Protein AF-A0A1S1Z4C6-F1 (afdb_monomer_li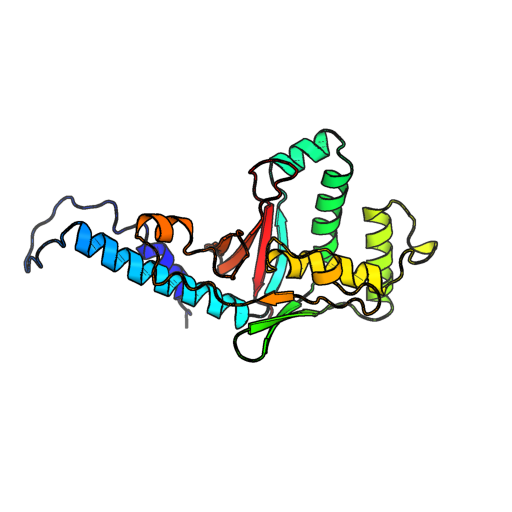te)

Organism: Flammeovirga pacifica (NCBI:txid915059)

Structure (mmCIF, N/CA/C/O backbone):
data_AF-A0A1S1Z4C6-F1
#
_entry.id   AF-A0A1S1Z4C6-F1
#
loop_
_atom_site.group_PDB
_atom_site.id
_atom_site.type_symbol
_atom_site.label_atom_id
_atom_site.label_alt_id
_atom_site.label_comp_id
_atom_site.label_asym_id
_atom_site.label_entity_id
_atom_site.label_seq_id
_atom_site.pdbx_PDB_ins_code
_atom_site.Cartn_x
_atom_site.Cartn_y
_atom_site.Cartn_z
_atom_site.occupancy
_atom_site.B_iso_or_equiv
_atom_site.auth_seq_id
_atom_site.auth_comp_id
_atom_site.auth_asym_id
_atom_site.auth_atom_id
_atom_site.pdbx_PDB_model_num
ATOM 1 N N . MET A 1 1 ? -31.535 -4.176 -10.435 1.00 31.72 1 MET A N 1
ATOM 2 C CA . MET A 1 1 ? -31.544 -4.227 -8.960 1.00 31.72 1 MET A CA 1
ATOM 3 C C . MET A 1 1 ? -30.346 -3.416 -8.511 1.00 31.72 1 MET A C 1
ATOM 5 O O . MET A 1 1 ? -29.254 -3.705 -8.974 1.00 31.72 1 MET A O 1
ATOM 9 N N . LYS A 1 2 ? -30.568 -2.303 -7.803 1.00 29.88 2 LYS A N 1
ATOM 10 C CA . LYS A 1 2 ? -29.491 -1.410 -7.357 1.00 29.88 2 LYS A CA 1
ATOM 11 C C . LYS A 1 2 ? -28.885 -2.022 -6.094 1.00 29.88 2 LYS A C 1
ATOM 13 O O . LYS A 1 2 ? -29.577 -2.073 -5.082 1.00 29.88 2 LYS A O 1
ATOM 18 N N . ASN A 1 3 ? -27.648 -2.502 -6.179 1.00 31.89 3 ASN A N 1
ATOM 19 C CA . ASN A 1 3 ? -26.865 -2.890 -5.011 1.00 31.89 3 ASN A CA 1
ATOM 20 C C . ASN A 1 3 ? -26.496 -1.599 -4.277 1.00 31.89 3 ASN A C 1
ATOM 22 O O . ASN A 1 3 ? -25.592 -0.878 -4.686 1.00 31.89 3 ASN A O 1
ATOM 26 N N . LEU A 1 4 ? -27.292 -1.249 -3.268 1.00 37.66 4 LEU A N 1
ATOM 27 C CA . LEU A 1 4 ? -26.957 -0.192 -2.322 1.00 37.66 4 LEU A CA 1
ATOM 28 C C . LEU A 1 4 ? -25.730 -0.667 -1.541 1.00 37.66 4 LEU A C 1
ATOM 30 O O . LEU A 1 4 ? -25.776 -1.703 -0.882 1.00 37.66 4 LEU A O 1
ATOM 34 N N . ASN A 1 5 ? -24.631 0.062 -1.700 1.00 37.06 5 ASN A N 1
ATOM 35 C CA . ASN A 1 5 ? -23.339 -0.221 -1.100 1.00 37.06 5 ASN A CA 1
ATOM 36 C C . ASN A 1 5 ? -23.463 -0.054 0.425 1.00 37.06 5 ASN A C 1
ATOM 38 O O . ASN A 1 5 ? -23.560 1.070 0.919 1.00 37.06 5 ASN A O 1
ATOM 42 N N . LEU A 1 6 ? -23.543 -1.166 1.161 1.00 37.34 6 LEU A N 1
ATOM 43 C CA . LEU A 1 6 ? -23.771 -1.196 2.614 1.00 37.34 6 LEU A CA 1
ATOM 44 C C . LEU A 1 6 ? -22.730 -0.345 3.371 1.00 37.34 6 LEU A C 1
ATOM 46 O O . LEU A 1 6 ? -23.059 0.296 4.362 1.00 37.34 6 LEU A O 1
ATOM 50 N N . LEU A 1 7 ? -21.513 -0.251 2.824 1.00 40.84 7 LEU A N 1
ATOM 51 C CA . LEU A 1 7 ? -20.402 0.558 3.335 1.00 40.84 7 LEU A CA 1
ATOM 52 C C . LEU A 1 7 ? -20.669 2.072 3.249 1.00 40.84 7 LEU A C 1
ATOM 54 O O . LEU A 1 7 ? -20.379 2.807 4.189 1.00 40.84 7 LEU A O 1
ATOM 58 N N . SER A 1 8 ? -21.315 2.538 2.173 1.00 37.88 8 SER A N 1
ATOM 59 C CA . SER A 1 8 ? -21.717 3.950 2.035 1.00 37.88 8 SER A CA 1
ATOM 60 C C . SER A 1 8 ? -22.845 4.340 2.995 1.00 37.88 8 SER A C 1
ATOM 62 O O . SER A 1 8 ? -22.950 5.497 3.398 1.00 37.88 8 SER A O 1
ATOM 64 N N . LEU A 1 9 ? -23.673 3.368 3.400 1.00 34.72 9 LEU A N 1
ATOM 65 C CA . LEU A 1 9 ? -24.754 3.600 4.352 1.00 34.72 9 LEU A CA 1
ATOM 66 C C . LEU A 1 9 ? -24.206 3.808 5.770 1.00 34.72 9 LEU A C 1
ATOM 68 O O . LEU A 1 9 ? -24.717 4.672 6.471 1.00 34.72 9 LEU A O 1
ATOM 72 N N . ILE A 1 10 ? -23.149 3.078 6.145 1.00 44.50 10 ILE A N 1
ATOM 73 C CA . ILE A 1 10 ? -22.498 3.181 7.461 1.00 44.50 10 ILE A CA 1
ATOM 74 C C . ILE A 1 10 ? -21.739 4.514 7.588 1.00 44.50 10 ILE A C 1
ATOM 76 O O . ILE A 1 10 ? -21.877 5.207 8.596 1.00 44.50 10 ILE A O 1
ATOM 80 N N . ALA A 1 11 ? -21.033 4.943 6.534 1.00 37.38 11 ALA A N 1
ATOM 81 C CA . ALA A 1 11 ? -20.342 6.236 6.513 1.00 37.38 11 ALA A CA 1
ATOM 82 C C . ALA A 1 11 ? -21.311 7.439 6.511 1.00 37.38 11 ALA A C 1
ATOM 84 O O . ALA A 1 11 ? -21.071 8.437 7.193 1.00 37.38 11 ALA A O 1
ATOM 85 N N . ALA A 1 12 ? -22.445 7.346 5.805 1.00 34.91 12 ALA A N 1
ATOM 86 C CA . ALA A 1 12 ? -23.434 8.427 5.751 1.00 34.91 12 ALA A CA 1
ATOM 87 C C . ALA A 1 12 ? -24.243 8.584 7.053 1.00 34.91 12 ALA A C 1
ATOM 89 O O . ALA A 1 12 ? -24.706 9.685 7.357 1.00 34.91 12 ALA A O 1
ATOM 90 N N . THR A 1 13 ? -24.394 7.523 7.855 1.00 37.41 13 THR A N 1
ATOM 91 C CA . THR A 1 13 ? -25.006 7.629 9.190 1.00 37.41 13 THR A CA 1
ATOM 92 C C . THR A 1 13 ? -24.106 8.327 10.213 1.00 37.41 13 THR A C 1
ATOM 94 O O . THR A 1 13 ? -24.628 8.940 11.142 1.00 37.41 13 THR A O 1
ATOM 97 N N . PHE A 1 14 ? -22.783 8.344 10.016 1.00 42.59 14 PHE A N 1
ATOM 98 C CA . PHE A 1 14 ? -21.823 8.862 11.002 1.00 42.59 14 PHE A CA 1
ATOM 99 C C . PHE A 1 14 ? -21.780 10.398 11.130 1.00 42.59 14 PHE A C 1
ATOM 101 O O . PHE A 1 14 ? -21.408 10.918 12.180 1.00 42.59 14 PHE A O 1
ATOM 108 N N . LEU A 1 15 ? -22.214 11.153 10.115 1.00 34.94 15 LEU A N 1
ATOM 109 C CA . LEU A 1 15 ? -22.263 12.626 10.177 1.00 34.94 15 LEU A CA 1
ATOM 110 C C . LEU A 1 15 ? -23.636 13.193 10.569 1.00 34.94 15 LEU A C 1
ATOM 112 O O . LEU A 1 15 ? -23.745 14.382 10.863 1.00 34.94 15 LEU A O 1
ATOM 116 N N . ALA A 1 16 ? -24.686 12.369 10.599 1.00 33.56 16 ALA A N 1
ATOM 117 C CA . ALA A 1 16 ? -26.045 12.835 10.885 1.00 33.56 16 ALA A CA 1
ATOM 118 C C . ALA A 1 16 ? -26.431 12.754 12.373 1.00 33.56 16 ALA A C 1
ATOM 120 O O . ALA A 1 16 ? -27.380 13.419 12.785 1.00 33.56 16 ALA A O 1
ATOM 121 N N . VAL A 1 17 ? -25.711 11.979 13.192 1.00 38.44 17 VAL A N 1
ATOM 122 C CA . VAL A 1 17 ? -26.095 11.761 14.601 1.00 38.44 17 VAL A CA 1
ATOM 123 C C . VAL A 1 17 ? -25.463 12.784 15.558 1.00 38.44 17 VAL A C 1
ATOM 125 O O . VAL A 1 17 ? -25.961 12.981 16.662 1.00 38.44 17 VAL A O 1
ATOM 128 N N . THR A 1 18 ? -24.441 13.537 15.136 1.00 43.84 18 THR A N 1
ATOM 129 C CA . THR A 1 18 ? -23.755 14.504 16.016 1.00 43.84 18 THR A CA 1
ATOM 130 C C . THR A 1 18 ? -24.294 15.937 15.961 1.00 43.84 18 THR A C 1
ATOM 132 O O . THR A 1 18 ? -23.877 16.768 16.764 1.00 43.84 18 THR A O 1
ATOM 135 N N . VAL A 1 19 ? -25.253 16.269 15.086 1.00 37.31 19 VAL A N 1
ATOM 136 C CA . VAL A 1 19 ? -25.794 17.641 14.996 1.00 37.31 19 VAL A CA 1
ATOM 137 C C . VAL A 1 19 ? -27.207 17.664 14.408 1.00 37.31 19 VAL A C 1
ATOM 139 O O . VAL A 1 19 ? -27.368 18.035 13.265 1.00 37.31 19 VAL A O 1
ATOM 142 N N . PHE A 1 20 ? -28.241 17.285 15.167 1.00 37.22 20 PHE A N 1
ATOM 143 C CA . PHE A 1 20 ? -29.592 17.890 15.105 1.00 37.22 20 PHE A CA 1
ATOM 144 C C . PHE A 1 20 ? -30.456 17.369 16.267 1.00 37.22 20 PHE A C 1
ATOM 146 O O . PHE A 1 20 ? -31.423 16.637 16.085 1.00 37.22 20 PHE A O 1
ATOM 153 N N . SER A 1 21 ? -30.147 17.807 17.489 1.00 36.12 21 SER A N 1
ATOM 154 C CA . SER A 1 21 ? -31.182 17.933 18.521 1.00 36.12 21 SER A CA 1
ATOM 155 C C . SER A 1 21 ? -31.722 19.360 18.469 1.00 36.12 21 SER A C 1
ATOM 157 O O . SER A 1 21 ? -31.212 20.254 19.138 1.00 36.12 21 SER A O 1
ATOM 159 N N . CYS A 1 22 ? -32.703 19.600 17.593 1.00 36.31 22 CYS A N 1
ATOM 160 C CA . CYS A 1 22 ? -33.580 20.768 17.677 1.00 36.31 22 CYS A CA 1
ATOM 161 C C . CYS A 1 22 ? -34.934 20.490 16.998 1.00 36.31 22 CYS A C 1
ATOM 163 O O . CYS A 1 22 ? -35.070 20.552 15.781 1.00 36.31 22 CYS A O 1
ATOM 165 N N . SER A 1 23 ? -35.922 20.215 17.857 1.00 39.81 23 SER A N 1
ATOM 166 C CA . SER A 1 23 ? -37.383 20.274 17.680 1.00 39.81 23 SER A CA 1
ATOM 167 C C . SER A 1 23 ? -38.047 19.498 16.530 1.00 39.81 23 SER A C 1
ATOM 169 O O . SER A 1 23 ? -38.055 19.936 15.383 1.00 39.81 23 SER A O 1
ATOM 171 N N . SER A 1 24 ? -38.843 18.487 16.873 1.00 37.41 24 SER A N 1
ATOM 172 C CA . SER A 1 24 ? -40.311 18.642 16.875 1.00 37.41 24 SER A CA 1
ATOM 173 C C . SER A 1 24 ? -40.999 17.460 17.565 1.00 37.41 24 SER A C 1
ATOM 175 O O . SER A 1 24 ? -40.514 16.335 17.545 1.00 37.41 24 SER A O 1
ATOM 177 N N . ASP A 1 25 ? -42.110 17.784 18.222 1.00 50.69 25 ASP A N 1
ATOM 178 C CA . ASP A 1 25 ? -42.966 16.928 19.038 1.00 50.69 25 ASP A CA 1
ATOM 179 C C . ASP A 1 25 ? -43.466 15.662 18.320 1.00 50.69 25 ASP A C 1
ATOM 181 O O . ASP A 1 25 ? -44.108 15.760 17.274 1.00 50.69 25 ASP A O 1
ATOM 185 N N . SER A 1 26 ? -43.252 14.482 18.914 1.00 40.59 26 SER A N 1
ATOM 186 C CA . SER A 1 26 ? -44.279 13.442 19.153 1.00 40.59 26 SER A CA 1
ATOM 187 C C . SER A 1 26 ? -43.663 12.130 19.667 1.00 40.59 26 SER A C 1
ATOM 189 O O . SER A 1 26 ? -42.748 11.595 19.060 1.00 40.59 26 SER A O 1
ATOM 191 N N . ASP A 1 27 ? -44.221 11.669 20.792 1.00 47.91 27 ASP A N 1
ATOM 192 C CA . ASP A 1 27 ? -44.438 10.291 21.267 1.00 47.91 27 ASP A CA 1
ATOM 193 C C . ASP A 1 27 ? -43.306 9.233 21.265 1.00 47.91 27 ASP A C 1
ATOM 195 O O . ASP A 1 27 ? -42.649 8.954 20.272 1.00 47.91 27 ASP A O 1
ATOM 199 N N . ASP A 1 28 ? -43.189 8.575 22.431 1.00 46.16 28 ASP A N 1
ATOM 200 C CA . ASP A 1 28 ? -42.200 7.571 22.870 1.00 46.16 28 ASP A CA 1
ATOM 201 C C . ASP A 1 28 ? -40.768 8.091 23.089 1.00 46.16 28 ASP A C 1
ATOM 203 O O . ASP A 1 28 ? -39.810 7.786 22.377 1.00 46.16 28 ASP A O 1
ATOM 207 N N . VAL A 1 29 ? -40.609 8.866 24.169 1.00 45.28 29 VAL A N 1
ATOM 208 C CA . VAL A 1 29 ? -39.302 9.341 24.636 1.00 45.28 29 VAL A CA 1
ATOM 209 C C . VAL A 1 29 ? -38.546 8.175 25.271 1.00 45.28 29 VAL A C 1
ATOM 211 O O . VAL A 1 29 ? -38.583 7.960 26.484 1.00 45.28 29 VAL A O 1
ATOM 214 N N . THR A 1 30 ? -37.843 7.416 24.436 1.00 56.91 30 THR A N 1
ATOM 215 C CA . THR A 1 30 ? -36.696 6.628 24.895 1.00 56.91 30 THR A CA 1
ATOM 216 C C . THR A 1 30 ? -35.779 7.604 25.645 1.00 56.91 30 THR A C 1
ATOM 218 O O . THR A 1 30 ? -35.506 8.678 25.097 1.00 56.91 30 THR A O 1
ATOM 221 N N . PRO A 1 31 ? -35.363 7.330 26.898 1.00 59.69 31 PRO A N 1
ATOM 222 C CA . PRO A 1 31 ? -34.484 8.240 27.622 1.00 59.69 31 PRO A CA 1
ATOM 223 C C . PRO A 1 31 ? -33.266 8.547 26.755 1.00 59.69 31 PRO A C 1
ATOM 225 O O . PRO A 1 31 ? -32.669 7.627 26.195 1.00 59.69 31 PRO A O 1
ATOM 228 N N . SER A 1 32 ? -32.916 9.827 26.614 1.00 72.38 32 SER A N 1
ATOM 229 C CA . SER A 1 32 ? -31.670 10.190 25.947 1.00 72.38 32 SER A CA 1
ATOM 230 C C . SER A 1 32 ? -30.529 9.513 26.697 1.00 72.38 32 SER A C 1
ATOM 232 O O . SER A 1 32 ? -30.411 9.698 27.911 1.00 72.38 32 SER A O 1
ATOM 234 N N . LEU A 1 33 ? -29.728 8.734 25.979 1.00 80.56 33 LEU A N 1
ATOM 235 C CA . LEU A 1 33 ? -28.562 8.057 26.530 1.00 80.56 33 LEU A CA 1
ATOM 236 C C . LEU A 1 33 ? -27.646 9.062 27.231 1.00 80.56 33 LEU A C 1
ATOM 238 O O . LEU A 1 33 ? -27.488 10.195 26.761 1.00 80.56 33 LEU A O 1
ATOM 242 N N . SER A 1 34 ? -27.039 8.639 28.334 1.00 88.00 34 SER A N 1
ATOM 243 C CA . SER A 1 34 ? -25.954 9.384 28.966 1.00 88.00 34 SER A CA 1
ATOM 244 C C . SER A 1 34 ? -24.752 9.504 28.024 1.00 88.00 34 SER A C 1
ATOM 246 O O . SER A 1 34 ? -24.611 8.742 27.068 1.00 88.00 34 SER A O 1
ATOM 248 N N . GLU A 1 35 ? -23.876 10.472 28.286 1.00 90.25 35 GLU A N 1
ATOM 249 C CA . GLU A 1 35 ? -22.654 10.662 27.496 1.00 90.25 35 GLU A CA 1
ATOM 250 C C . GLU A 1 35 ? -21.779 9.398 27.487 1.00 90.25 35 GLU A C 1
ATOM 252 O O . GLU A 1 35 ? -21.306 8.993 26.431 1.00 90.25 35 GLU A O 1
ATOM 257 N N . GLU A 1 36 ? -21.646 8.724 28.632 1.00 91.38 36 GLU A N 1
ATOM 258 C CA . GLU A 1 36 ? -20.888 7.472 28.757 1.00 91.38 36 GLU A CA 1
ATOM 259 C C . GLU A 1 36 ? -21.500 6.343 27.912 1.00 91.38 36 GLU A C 1
ATOM 261 O O . GLU A 1 36 ? -20.781 5.625 27.220 1.00 91.38 36 GLU A O 1
ATOM 266 N N . GLU A 1 37 ? -22.831 6.214 27.902 1.00 92.12 37 GLU A N 1
ATOM 267 C CA . GLU A 1 37 ? -23.520 5.225 27.063 1.00 92.12 37 GLU A CA 1
ATOM 268 C C . GLU A 1 37 ? -23.350 5.530 25.566 1.00 92.12 37 GLU A C 1
ATOM 270 O O . GLU A 1 37 ? -23.155 4.611 24.774 1.00 92.12 37 GLU A O 1
ATOM 275 N N . GLN A 1 38 ? -23.384 6.805 25.164 1.00 90.38 38 GLN A N 1
ATOM 276 C CA . GLN A 1 38 ? -23.153 7.205 23.769 1.00 90.38 38 GLN A CA 1
ATOM 277 C C . GLN A 1 38 ? -21.713 6.936 23.325 1.00 90.38 38 GLN A C 1
ATOM 279 O O . GLN A 1 38 ? -21.494 6.440 22.217 1.00 90.38 38 GLN A O 1
ATOM 284 N N . GLN A 1 39 ? -20.734 7.242 24.179 1.00 93.06 39 GLN A N 1
ATOM 285 C CA . GLN A 1 39 ? -19.324 6.977 23.902 1.00 93.06 39 GLN A CA 1
ATOM 286 C C . GLN A 1 39 ? -19.061 5.476 23.766 1.00 93.06 39 GLN A C 1
ATOM 288 O O . GLN A 1 39 ? -18.394 5.065 22.819 1.00 93.06 39 GLN A O 1
ATOM 293 N N . GLU A 1 40 ? -19.626 4.651 24.651 1.00 93.75 40 GLU A N 1
ATOM 294 C CA . GLU A 1 40 ? -19.466 3.196 24.587 1.00 93.75 40 GLU A CA 1
ATOM 295 C C . GLU A 1 40 ? -20.123 2.594 23.338 1.00 93.75 40 GLU A C 1
ATOM 297 O O . GLU A 1 40 ? -19.508 1.766 22.668 1.00 93.75 40 GLU A O 1
ATOM 302 N N . LEU A 1 41 ? -21.329 3.042 22.968 1.00 92.81 41 LEU A N 1
ATOM 303 C CA . LEU A 1 41 ? -21.965 2.615 21.716 1.00 92.81 41 LEU A CA 1
ATOM 304 C C . LEU A 1 41 ? -21.118 2.996 20.500 1.00 92.81 41 LEU A C 1
ATOM 306 O O . LEU A 1 41 ? -20.827 2.146 19.662 1.00 92.81 41 LEU A O 1
ATOM 310 N N . THR A 1 42 ? -20.652 4.245 20.441 1.00 91.88 42 THR A N 1
ATOM 311 C CA . THR A 1 42 ? -19.801 4.719 19.339 1.00 91.88 42 THR A CA 1
ATOM 312 C C . THR A 1 42 ? -18.503 3.913 19.265 1.00 91.88 42 THR A C 1
ATOM 314 O O . THR A 1 42 ? -18.061 3.531 18.187 1.00 91.88 42 THR A O 1
ATOM 317 N N . ARG A 1 43 ? -17.891 3.599 20.411 1.00 95.62 43 ARG A N 1
ATOM 318 C CA . ARG A 1 43 ? -16.674 2.785 20.491 1.00 95.62 43 ARG A CA 1
ATOM 319 C C . ARG A 1 43 ? -16.893 1.376 19.923 1.00 95.62 43 ARG A C 1
ATOM 321 O O . ARG A 1 43 ? -16.056 0.902 19.159 1.00 95.62 43 ARG A O 1
ATOM 328 N N . GLN A 1 44 ? -18.016 0.731 20.246 1.00 94.75 44 GLN A N 1
ATOM 329 C CA . GLN A 1 44 ? -18.384 -0.586 19.704 1.00 94.75 44 GLN A CA 1
ATOM 330 C C . GLN A 1 44 ? -18.650 -0.544 18.188 1.00 94.75 44 GLN A C 1
ATOM 332 O O . GLN A 1 44 ? -18.237 -1.445 17.453 1.00 94.75 44 GLN A O 1
ATOM 337 N N . GLU A 1 45 ? -19.299 0.515 17.700 1.00 93.50 45 GLU A N 1
ATOM 338 C CA . GLU A 1 45 ? -19.538 0.726 16.266 1.00 93.50 45 GLU A CA 1
ATOM 339 C C . GLU A 1 45 ? -18.235 0.958 15.490 1.00 93.50 45 GLU A C 1
ATOM 341 O O . GLU A 1 45 ? -18.045 0.397 14.407 1.00 93.50 45 GLU A O 1
ATOM 346 N N . LEU A 1 46 ? -17.303 1.732 16.051 1.00 95.31 46 LEU A N 1
ATOM 347 C CA . LEU A 1 46 ? -15.985 1.957 15.457 1.00 95.31 46 LEU A CA 1
ATOM 348 C C . LEU A 1 46 ? -15.142 0.678 15.435 1.00 95.31 46 LEU A C 1
ATOM 350 O O . LEU A 1 46 ? -14.492 0.414 14.428 1.00 95.31 46 LEU A O 1
ATOM 354 N N . ALA A 1 47 ? -15.209 -0.158 16.477 1.00 95.81 47 ALA A N 1
ATOM 355 C CA . ALA A 1 47 ? -14.568 -1.475 16.471 1.00 95.81 47 ALA A CA 1
ATOM 356 C C . ALA A 1 47 ? -15.122 -2.375 15.350 1.00 95.81 47 ALA A C 1
ATOM 358 O O . ALA A 1 47 ? -14.360 -2.974 14.595 1.00 95.81 47 ALA A O 1
ATOM 359 N N . THR A 1 48 ? -16.449 -2.399 15.178 1.00 96.00 48 THR A N 1
ATOM 360 C CA . THR A 1 48 ? -17.108 -3.139 14.084 1.00 96.00 48 THR A CA 1
ATOM 361 C C . THR A 1 48 ? -16.707 -2.595 12.709 1.00 96.00 48 THR A C 1
ATOM 363 O O . THR A 1 48 ? -16.521 -3.353 11.756 1.00 96.00 48 THR A O 1
ATOM 366 N N . THR A 1 49 ? -16.562 -1.273 12.596 1.00 95.31 49 THR A N 1
ATOM 367 C CA . THR A 1 49 ? -16.112 -0.610 11.366 1.00 95.31 49 THR A CA 1
ATOM 368 C C . THR A 1 49 ? -14.665 -0.975 11.046 1.00 95.31 49 THR A C 1
ATOM 370 O O . THR A 1 49 ? -14.371 -1.299 9.901 1.00 95.31 49 THR A O 1
ATOM 373 N N . SER A 1 50 ? -13.784 -0.973 12.048 1.00 97.06 50 SER A N 1
ATOM 374 C CA . SER A 1 50 ? -12.381 -1.376 11.914 1.00 97.06 50 SER A CA 1
ATOM 375 C C . SER A 1 50 ? -12.254 -2.812 11.397 1.00 97.06 50 SER A C 1
ATOM 377 O O . SER A 1 50 ? -11.578 -3.048 10.396 1.00 97.06 50 SER A O 1
ATOM 379 N N . ASP A 1 51 ? -13.004 -3.747 11.992 1.00 96.75 51 ASP A N 1
ATOM 380 C CA . ASP A 1 51 ? -13.077 -5.138 11.528 1.00 96.75 51 ASP A CA 1
ATOM 381 C C . ASP A 1 51 ? -13.600 -5.239 10.091 1.00 96.75 51 ASP A C 1
ATOM 383 O O . ASP A 1 51 ? -12.979 -5.866 9.238 1.00 96.75 51 ASP A O 1
ATOM 387 N N . SER A 1 52 ? -14.690 -4.534 9.780 1.00 96.44 52 SER A N 1
ATOM 388 C CA . SER A 1 52 ? -15.270 -4.537 8.432 1.00 96.44 52 SER A CA 1
ATOM 389 C C . SER A 1 52 ? -14.304 -4.000 7.372 1.00 96.44 52 SER A C 1
ATOM 391 O O . SER A 1 52 ? -14.298 -4.502 6.248 1.00 96.44 52 SER A O 1
ATOM 393 N N . ILE A 1 53 ? -13.494 -2.988 7.705 1.00 97.19 53 ILE A N 1
ATOM 394 C CA . ILE A 1 53 ? -12.453 -2.472 6.809 1.00 97.19 53 ILE A CA 1
ATOM 395 C C . ILE A 1 53 ? -11.388 -3.548 6.592 1.00 97.19 53 ILE A C 1
ATOM 397 O O . ILE A 1 53 ? -11.084 -3.843 5.438 1.00 97.19 53 ILE A O 1
ATOM 401 N N . PHE A 1 54 ? -10.860 -4.154 7.662 1.00 97.88 54 PHE A N 1
ATOM 402 C CA . PHE A 1 54 ? -9.844 -5.203 7.549 1.00 97.88 54 PHE A CA 1
ATOM 403 C C . PHE A 1 54 ? -10.327 -6.370 6.682 1.00 97.88 54 PHE A C 1
ATOM 405 O O . PHE A 1 54 ? -9.658 -6.725 5.713 1.00 97.88 54 PHE A O 1
ATOM 412 N N . GLN A 1 55 ? -11.517 -6.914 6.968 1.00 97.62 55 GLN A N 1
ATOM 413 C CA . GLN A 1 55 ? -12.084 -8.018 6.188 1.00 97.62 55 GLN A CA 1
ATOM 414 C C . GLN A 1 55 ? -12.271 -7.625 4.721 1.00 97.62 55 GLN A C 1
ATOM 416 O O . GLN A 1 55 ? -11.877 -8.368 3.828 1.00 97.62 55 GLN A O 1
ATOM 421 N N . ALA A 1 56 ? -12.806 -6.431 4.446 1.00 96.69 56 ALA A N 1
ATOM 422 C CA . ALA A 1 56 ? -12.980 -5.974 3.072 1.00 96.69 56 ALA A CA 1
ATOM 423 C C . ALA A 1 56 ? -11.645 -5.859 2.318 1.00 96.69 56 ALA A C 1
ATOM 425 O O . ALA A 1 56 ? -11.607 -6.179 1.131 1.00 96.69 56 ALA A O 1
ATOM 426 N N . VAL A 1 57 ? -10.570 -5.426 2.989 1.00 97.31 57 VAL A N 1
ATOM 427 C CA . VAL A 1 57 ? -9.217 -5.374 2.417 1.00 97.31 57 VAL A CA 1
ATOM 428 C C . VAL A 1 57 ? -8.735 -6.776 2.054 1.00 97.31 57 VAL A C 1
ATOM 430 O O . VAL A 1 57 ? -8.437 -7.009 0.884 1.00 97.31 57 VAL A O 1
ATOM 433 N N . VAL A 1 58 ? -8.706 -7.709 3.011 1.00 97.44 58 VAL A N 1
ATOM 434 C CA . VAL A 1 58 ? -8.098 -9.038 2.807 1.00 97.44 58 VAL A CA 1
ATOM 435 C C . VAL A 1 58 ? -8.958 -9.999 1.979 1.00 97.44 58 VAL A C 1
ATOM 437 O O . VAL A 1 58 ? -8.442 -10.944 1.397 1.00 97.44 58 VAL A O 1
ATOM 440 N N . GLU A 1 59 ? -10.268 -9.770 1.875 1.00 96.12 59 GLU A N 1
ATOM 441 C CA . GLU A 1 59 ? -11.156 -10.539 0.987 1.00 96.12 59 GLU A CA 1
ATOM 442 C C . GLU A 1 59 ? -11.218 -9.971 -0.443 1.00 96.12 59 GLU A C 1
ATOM 444 O O . GLU A 1 59 ? -11.882 -10.538 -1.319 1.00 96.12 59 GLU A O 1
ATOM 449 N N . GLY A 1 60 ? -10.600 -8.812 -0.681 1.00 95.19 60 GLY A N 1
ATOM 450 C CA . GLY A 1 60 ? -10.620 -8.123 -1.963 1.00 95.19 60 GLY A CA 1
ATOM 451 C C . GLY A 1 60 ? -9.359 -8.350 -2.792 1.00 95.19 60 GLY A C 1
ATOM 452 O O . GLY A 1 60 ? -8.257 -8.449 -2.263 1.00 95.19 60 GLY A O 1
ATOM 453 N N . ASP A 1 61 ? -9.541 -8.323 -4.111 1.00 97.50 61 ASP A N 1
ATOM 454 C CA . ASP A 1 61 ? -8.461 -8.112 -5.069 1.00 97.50 61 ASP A CA 1
ATOM 455 C C . ASP A 1 61 ? -8.464 -6.641 -5.494 1.00 97.50 61 ASP A C 1
ATOM 457 O O . ASP A 1 61 ? -9.518 -6.075 -5.813 1.00 97.50 61 ASP A O 1
ATOM 461 N N . TRP A 1 62 ? -7.294 -6.011 -5.510 1.00 98.00 62 TRP A N 1
ATOM 462 C CA . TRP A 1 62 ? -7.159 -4.560 -5.605 1.00 98.00 62 TRP A CA 1
ATOM 463 C C . TRP A 1 62 ? -6.183 -4.149 -6.699 1.00 98.00 62 TRP A C 1
ATOM 465 O O . TRP A 1 62 ? -5.096 -4.696 -6.826 1.00 98.00 62 TRP A O 1
ATOM 475 N N . LYS A 1 63 ? -6.543 -3.133 -7.478 1.00 97.62 63 LYS A N 1
ATOM 476 C CA . LYS A 1 63 ? -5.677 -2.517 -8.484 1.00 97.62 63 LYS A CA 1
ATOM 477 C C . LYS A 1 63 ? -5.350 -1.097 -8.074 1.00 97.62 63 LYS A C 1
ATOM 479 O O . LYS A 1 63 ? -6.271 -0.292 -7.922 1.00 97.62 63 LYS A O 1
ATOM 484 N N . LEU A 1 64 ? -4.064 -0.781 -7.948 1.00 97.06 64 LEU A N 1
ATOM 485 C CA . LEU A 1 64 ? -3.610 0.593 -7.752 1.00 97.06 64 LEU A CA 1
ATOM 486 C C . LEU A 1 64 ? -3.975 1.416 -8.996 1.00 97.06 64 LEU A C 1
ATOM 488 O O . LEU A 1 64 ? -3.607 1.059 -10.114 1.00 97.06 64 LEU A O 1
ATOM 492 N N . VAL A 1 65 ? -4.729 2.497 -8.808 1.00 96.81 65 VAL A N 1
ATOM 493 C CA . VAL A 1 65 ? -5.198 3.371 -9.898 1.00 96.81 65 VAL A CA 1
ATOM 494 C C . VAL A 1 65 ? -4.695 4.793 -9.790 1.00 96.81 65 VAL A C 1
ATOM 496 O O . VAL A 1 65 ? -4.672 5.501 -10.795 1.00 96.81 65 VAL A O 1
ATOM 499 N N . GLU A 1 66 ? -4.284 5.204 -8.599 1.00 97.06 66 GLU A N 1
ATOM 500 C CA . GLU A 1 66 ? -3.753 6.533 -8.369 1.00 97.06 66 GLU A CA 1
ATOM 501 C C . GLU A 1 66 ? -2.731 6.488 -7.238 1.00 97.06 66 GLU A C 1
ATOM 503 O O . GLU A 1 66 ? -2.936 5.831 -6.215 1.00 97.06 66 GLU A O 1
ATOM 508 N N . PHE A 1 67 ? -1.639 7.219 -7.435 1.00 97.25 67 PHE A N 1
ATOM 509 C CA . PHE A 1 67 ? -0.692 7.565 -6.391 1.00 97.25 67 PHE A CA 1
ATOM 510 C C . PHE A 1 67 ? -0.660 9.089 -6.271 1.00 97.25 67 PHE A C 1
ATOM 512 O O . PHE A 1 67 ? -0.362 9.788 -7.240 1.00 97.25 67 PHE A O 1
ATOM 519 N N . VAL A 1 68 ? -0.983 9.607 -5.087 1.00 96.75 68 VAL A N 1
ATOM 520 C CA . VAL A 1 68 ? -0.983 11.042 -4.794 1.00 96.75 68 VAL A CA 1
ATOM 521 C C . VAL A 1 68 ? 0.116 11.324 -3.773 1.00 96.75 68 VAL A C 1
ATOM 523 O O . VAL A 1 68 ? -0.068 11.009 -2.598 1.00 96.75 68 VAL A O 1
ATOM 526 N N . PRO A 1 69 ? 1.251 11.927 -4.162 1.00 95.25 69 PRO A N 1
ATOM 527 C CA . PRO A 1 69 ? 2.302 12.232 -3.204 1.00 95.25 69 PRO A CA 1
ATOM 528 C C . PRO A 1 69 ? 1.869 13.330 -2.233 1.00 95.25 69 PRO A C 1
ATOM 530 O O . PRO A 1 69 ? 1.093 14.227 -2.589 1.00 95.25 69 PRO A O 1
ATOM 533 N N . SER A 1 70 ? 2.411 13.285 -1.017 1.00 95.25 70 SER A N 1
ATOM 534 C CA . SER A 1 70 ? 2.147 14.307 -0.006 1.00 95.25 70 SER A CA 1
ATOM 535 C C . SER A 1 70 ? 2.612 15.694 -0.459 1.00 95.25 70 SER A C 1
ATOM 537 O O . SER A 1 70 ? 3.562 15.843 -1.232 1.00 95.25 70 SER A O 1
ATOM 539 N N . GLU A 1 71 ? 1.970 16.745 0.052 1.00 94.31 71 GLU A N 1
ATOM 540 C CA . GLU A 1 71 ? 2.376 18.127 -0.245 1.00 94.31 71 GLU A CA 1
ATOM 541 C C . GLU A 1 71 ? 3.815 18.424 0.197 1.00 94.31 71 GLU A C 1
ATOM 543 O O . GLU A 1 71 ? 4.503 19.234 -0.422 1.00 94.31 71 GLU A O 1
ATOM 548 N N . ASP A 1 72 ? 4.291 17.758 1.247 1.00 93.50 72 ASP A N 1
ATOM 549 C CA . ASP A 1 72 ? 5.666 17.903 1.718 1.00 93.50 72 ASP A CA 1
ATOM 550 C C . ASP A 1 72 ? 6.657 17.205 0.774 1.00 93.50 72 ASP A C 1
ATOM 552 O O . ASP A 1 72 ? 7.683 17.792 0.424 1.00 93.50 72 ASP A O 1
ATOM 556 N N . MET A 1 73 ? 6.314 16.016 0.263 1.00 94.00 73 MET A N 1
ATOM 557 C CA . MET A 1 73 ? 7.107 15.317 -0.753 1.00 94.00 73 MET A CA 1
ATOM 558 C C . MET A 1 73 ? 7.152 16.104 -2.071 1.00 94.00 73 MET A C 1
ATOM 560 O O . MET A 1 73 ? 8.218 16.240 -2.671 1.00 94.00 73 MET A O 1
ATOM 564 N N . LYS A 1 74 ? 6.032 16.707 -2.493 1.00 95.06 74 LYS A N 1
ATOM 565 C CA . LYS A 1 74 ? 5.992 17.594 -3.670 1.00 95.06 74 LYS A CA 1
ATOM 566 C C . LYS A 1 74 ? 6.916 18.798 -3.504 1.00 95.06 74 LYS A C 1
ATOM 568 O O . LYS A 1 74 ? 7.718 19.071 -4.392 1.00 95.06 74 LYS A O 1
ATOM 573 N N . LYS A 1 75 ? 6.866 19.488 -2.359 1.00 94.56 75 LYS A N 1
ATOM 574 C CA . LYS A 1 75 ? 7.769 20.621 -2.073 1.00 94.56 75 LYS A CA 1
ATOM 575 C C . LYS A 1 75 ? 9.237 20.199 -2.068 1.00 94.56 75 LYS A C 1
ATOM 577 O O . LYS A 1 75 ? 10.082 20.937 -2.570 1.00 94.56 75 LYS A O 1
ATOM 582 N N . ALA A 1 76 ? 9.551 19.029 -1.509 1.00 93.88 76 ALA A N 1
ATOM 583 C CA . ALA A 1 76 ? 10.905 18.485 -1.538 1.00 93.88 76 ALA A CA 1
ATOM 584 C C . ALA A 1 76 ? 11.364 18.208 -2.981 1.00 93.88 76 ALA A C 1
ATOM 586 O O . ALA A 1 76 ? 12.465 18.607 -3.367 1.00 93.88 76 ALA A O 1
ATOM 587 N N . ALA A 1 77 ? 10.496 17.625 -3.812 1.00 94.62 77 ALA A N 1
ATOM 588 C CA . ALA A 1 77 ? 10.775 17.389 -5.225 1.00 94.62 77 ALA A CA 1
ATOM 589 C C . ALA A 1 77 ? 10.965 18.697 -6.020 1.00 94.62 77 ALA A C 1
ATOM 591 O O . ALA A 1 77 ? 11.903 18.809 -6.810 1.00 94.62 77 ALA A O 1
ATOM 592 N N . GLU A 1 78 ? 10.148 19.726 -5.770 1.00 96.06 78 GLU A N 1
ATOM 593 C CA . GLU A 1 78 ? 10.313 21.071 -6.351 1.00 96.06 78 GLU A CA 1
ATOM 594 C C . GLU A 1 78 ? 11.650 21.718 -5.956 1.00 96.06 78 GLU A C 1
ATOM 596 O O . GLU A 1 78 ? 12.259 22.444 -6.747 1.00 96.06 78 GLU A O 1
ATOM 601 N N . ALA A 1 79 ? 12.142 21.415 -4.752 1.00 94.94 79 ALA A N 1
ATOM 602 C CA . ALA A 1 79 ? 13.460 21.813 -4.268 1.00 94.94 79 ALA A CA 1
ATOM 603 C C . ALA A 1 79 ? 14.611 20.933 -4.803 1.00 94.94 79 ALA A C 1
ATOM 605 O O . ALA A 1 79 ? 15.755 21.116 -4.385 1.00 94.94 79 ALA A O 1
ATOM 606 N N . GLN A 1 80 ? 14.332 20.034 -5.754 1.00 92.12 80 GLN A N 1
ATOM 607 C CA . GLN A 1 80 ? 15.283 19.109 -6.380 1.00 92.12 80 GLN A CA 1
ATOM 608 C C . GLN A 1 80 ? 15.871 18.063 -5.421 1.00 92.12 80 GLN A C 1
ATOM 610 O O . GLN A 1 80 ? 16.979 17.569 -5.646 1.00 92.12 80 GLN A O 1
ATOM 615 N N . ASP A 1 81 ? 15.138 17.692 -4.368 1.00 94.00 81 ASP A N 1
ATOM 616 C CA . ASP A 1 81 ? 15.477 16.512 -3.574 1.00 94.00 81 ASP A CA 1
ATOM 617 C C . ASP A 1 81 ? 15.326 15.252 -4.440 1.00 94.00 81 ASP A C 1
ATOM 619 O O . ASP A 1 81 ? 14.225 14.884 -4.856 1.00 94.00 81 ASP A O 1
ATOM 623 N N . LEU A 1 82 ? 16.453 14.605 -4.751 1.00 91.38 82 LEU A N 1
ATOM 624 C CA . LEU A 1 82 ? 16.475 13.465 -5.669 1.00 91.38 82 LEU A CA 1
ATOM 625 C C . LEU A 1 82 ? 15.692 12.267 -5.133 1.00 91.38 82 LEU A C 1
ATOM 627 O O . LEU A 1 82 ? 15.133 11.524 -5.938 1.00 91.38 82 LEU A O 1
ATOM 631 N N . TYR A 1 83 ? 15.640 12.075 -3.812 1.00 90.31 83 TYR A N 1
ATOM 632 C CA . TYR A 1 83 ? 14.884 10.973 -3.226 1.00 90.31 83 TYR A CA 1
ATOM 633 C C . TYR A 1 83 ? 13.380 11.220 -3.414 1.00 90.31 83 TYR A C 1
ATOM 635 O O . TYR A 1 83 ? 12.694 10.340 -3.923 1.00 90.31 83 TYR A O 1
ATOM 643 N N . ALA A 1 84 ? 12.894 12.448 -3.203 1.00 93.31 84 ALA A N 1
ATOM 644 C CA . ALA A 1 84 ? 11.487 12.800 -3.397 1.00 93.31 84 ALA A CA 1
ATOM 645 C C . ALA A 1 84 ? 11.075 12.691 -4.871 1.00 93.31 84 ALA A C 1
ATOM 647 O O . ALA A 1 84 ? 10.056 12.081 -5.188 1.00 93.31 84 ALA A O 1
ATOM 648 N N . VAL A 1 85 ? 11.893 13.229 -5.787 1.00 94.50 85 VAL A N 1
ATOM 649 C CA . VAL A 1 85 ? 11.657 13.121 -7.239 1.00 94.50 85 VAL A CA 1
ATOM 650 C C . VAL A 1 85 ? 11.580 11.656 -7.666 1.00 94.50 85 VAL A C 1
ATOM 652 O O . VAL A 1 85 ? 10.679 11.272 -8.414 1.00 94.50 85 VAL A O 1
ATOM 655 N N . THR A 1 86 ? 12.509 10.833 -7.179 1.00 92.81 86 THR A N 1
ATOM 656 C CA . THR A 1 86 ? 12.567 9.412 -7.531 1.00 92.81 86 THR A CA 1
ATOM 657 C C . THR A 1 86 ? 11.360 8.665 -6.974 1.00 92.81 86 THR A C 1
ATOM 659 O O . THR A 1 86 ? 10.715 7.949 -7.728 1.00 92.81 86 THR A O 1
ATOM 662 N N . THR A 1 87 ? 11.003 8.860 -5.703 1.00 92.31 87 THR A N 1
ATOM 663 C CA . THR A 1 87 ? 9.840 8.211 -5.075 1.00 92.31 87 THR A CA 1
ATOM 664 C C . THR A 1 87 ? 8.542 8.550 -5.801 1.00 92.31 87 THR A C 1
ATOM 666 O O . THR A 1 87 ? 7.772 7.645 -6.120 1.00 92.31 87 THR A O 1
ATOM 669 N N . ILE A 1 88 ? 8.331 9.827 -6.150 1.00 95.44 88 ILE A N 1
ATOM 670 C CA . ILE A 1 88 ? 7.163 10.246 -6.937 1.00 95.44 88 ILE A CA 1
ATOM 671 C C . ILE A 1 88 ? 7.145 9.542 -8.294 1.00 95.44 88 ILE A C 1
ATOM 673 O O . ILE A 1 88 ? 6.140 8.938 -8.665 1.00 95.44 88 ILE A O 1
ATOM 677 N N . THR A 1 89 ? 8.276 9.561 -9.001 1.00 96.25 89 THR A N 1
ATOM 678 C CA . THR A 1 89 ? 8.396 8.928 -10.320 1.00 96.25 89 THR A CA 1
ATOM 679 C C . THR A 1 89 ? 8.102 7.430 -10.240 1.00 96.25 89 THR A C 1
ATOM 681 O O . THR A 1 89 ? 7.348 6.909 -11.055 1.00 96.25 89 THR A O 1
ATOM 684 N N . LYS A 1 90 ? 8.649 6.730 -9.241 1.00 95.38 90 LYS A N 1
ATOM 685 C CA . LYS A 1 90 ? 8.409 5.299 -9.022 1.00 95.38 90 LYS A CA 1
ATOM 686 C C . LYS A 1 90 ? 6.920 5.001 -8.812 1.00 95.38 90 LYS A C 1
ATOM 688 O O . LYS A 1 90 ? 6.379 4.133 -9.498 1.00 95.38 90 LYS A O 1
ATOM 693 N N . GLY A 1 91 ? 6.251 5.758 -7.938 1.00 95.56 91 GLY A N 1
ATOM 694 C CA . GLY A 1 91 ? 4.813 5.624 -7.678 1.00 95.56 91 GLY A CA 1
ATOM 695 C C . GLY A 1 91 ? 3.954 5.829 -8.929 1.00 95.56 91 GLY A C 1
ATOM 696 O O . GLY A 1 91 ? 3.073 5.022 -9.220 1.00 95.56 91 GLY A O 1
ATOM 697 N N . GLU A 1 92 ? 4.256 6.856 -9.726 1.00 96.31 92 GLU A N 1
ATOM 698 C CA . GLU A 1 92 ? 3.556 7.126 -10.989 1.00 96.31 92 GLU A CA 1
ATOM 699 C C . GLU A 1 92 ? 3.796 6.031 -12.039 1.00 96.31 92 GLU A C 1
ATOM 701 O O . GLU A 1 92 ? 2.868 5.621 -12.739 1.00 96.31 92 GLU A O 1
ATOM 706 N N . GLN A 1 93 ? 5.028 5.526 -12.151 1.00 96.44 93 GLN A N 1
ATOM 707 C CA . GLN A 1 93 ? 5.362 4.484 -13.123 1.00 96.44 93 GLN A CA 1
ATOM 708 C C . GLN A 1 93 ? 4.763 3.120 -12.758 1.00 96.44 93 GLN A C 1
ATOM 710 O O . GLN A 1 93 ? 4.413 2.360 -13.664 1.00 96.44 93 GLN A O 1
ATOM 715 N N . ALA A 1 94 ? 4.592 2.808 -11.469 1.00 95.50 94 ALA A N 1
ATOM 716 C CA . ALA A 1 94 ? 3.984 1.553 -11.021 1.00 95.50 94 ALA A CA 1
ATOM 717 C C . ALA A 1 94 ? 2.557 1.357 -11.576 1.00 95.50 94 ALA A C 1
ATOM 719 O O . ALA A 1 94 ? 2.167 0.233 -11.902 1.00 95.50 94 ALA A O 1
ATOM 720 N N . LEU A 1 95 ? 1.810 2.448 -11.793 1.00 96.06 95 LEU A N 1
ATOM 721 C CA . LEU A 1 95 ? 0.467 2.425 -12.392 1.00 96.06 95 LEU A CA 1
ATOM 722 C C . LEU A 1 95 ? 0.448 1.782 -13.790 1.00 96.06 95 LEU A C 1
ATOM 724 O O . LEU A 1 95 ? -0.547 1.179 -14.193 1.00 96.06 95 LEU A O 1
ATOM 728 N N . ASN A 1 96 ? 1.558 1.854 -14.531 1.00 95.88 96 ASN A N 1
ATOM 729 C CA . ASN A 1 96 ? 1.651 1.328 -15.893 1.00 95.88 96 ASN A CA 1
ATOM 730 C C . ASN A 1 96 ? 1.654 -0.205 -15.960 1.00 95.88 96 ASN A C 1
ATOM 732 O O . ASN A 1 96 ? 1.532 -0.761 -17.055 1.00 95.88 96 ASN A O 1
ATOM 736 N N . PHE A 1 97 ? 1.804 -0.894 -14.831 1.00 96.19 97 PHE A N 1
ATOM 737 C CA . PHE A 1 97 ? 1.876 -2.352 -14.776 1.00 96.19 97 PHE A CA 1
ATOM 738 C C . PHE A 1 97 ? 0.522 -3.026 -14.502 1.00 96.19 97 PHE A C 1
ATOM 740 O O . PHE A 1 97 ? 0.458 -4.253 -14.548 1.00 96.19 97 PHE A O 1
ATOM 747 N N . ASP A 1 98 ? -0.547 -2.248 -14.260 1.00 93.44 98 ASP A N 1
ATOM 748 C CA . ASP A 1 98 ? -1.922 -2.734 -14.017 1.00 93.44 98 ASP A CA 1
ATOM 749 C C . ASP A 1 98 ? -1.961 -3.932 -13.050 1.00 93.44 98 ASP A C 1
ATOM 751 O O . ASP A 1 98 ? -2.583 -4.960 -13.316 1.00 93.44 98 ASP A O 1
ATOM 755 N N . MET A 1 99 ? -1.204 -3.837 -11.956 1.00 95.88 99 MET A N 1
ATOM 756 C CA . MET A 1 99 ? -1.006 -4.946 -11.027 1.00 95.88 99 MET A CA 1
ATOM 757 C C . MET A 1 99 ? -2.253 -5.226 -10.195 1.00 95.88 99 MET A C 1
ATOM 759 O O . MET A 1 99 ? -3.016 -4.313 -9.879 1.00 95.88 99 MET A O 1
ATOM 763 N N . THR A 1 100 ? -2.410 -6.487 -9.795 1.00 97.19 100 THR A N 1
ATOM 764 C CA . THR A 1 100 ? -3.440 -6.916 -8.844 1.00 97.19 100 THR A CA 1
ATOM 765 C C . THR A 1 100 ? -2.784 -7.319 -7.526 1.00 97.19 100 THR A C 1
ATOM 767 O O . THR A 1 100 ? -1.930 -8.203 -7.502 1.00 97.19 100 THR A O 1
ATOM 770 N N . LEU A 1 101 ? -3.171 -6.639 -6.452 1.00 97.69 101 LEU A N 1
ATOM 771 C CA . LEU A 1 101 ? -2.877 -6.947 -5.059 1.00 97.69 101 LEU A CA 1
ATOM 772 C C . LEU A 1 101 ? -3.944 -7.912 -4.531 1.00 97.69 101 LEU A C 1
ATOM 774 O O . LEU A 1 101 ? -5.134 -7.652 -4.695 1.00 97.69 101 LEU A O 1
ATOM 778 N N . SER A 1 102 ? -3.517 -8.985 -3.881 1.00 97.38 102 SER A N 1
ATOM 779 C CA . SER A 1 102 ? -4.373 -10.019 -3.292 1.00 97.38 102 SER A CA 1
ATOM 780 C C . SER A 1 102 ? -3.810 -10.467 -1.947 1.00 97.38 102 SER A C 1
ATOM 782 O O . SER A 1 102 ? -2.611 -10.314 -1.706 1.00 97.38 102 SER A O 1
ATOM 784 N N . PHE A 1 103 ? -4.641 -11.082 -1.111 1.00 97.44 103 PHE A N 1
ATOM 785 C CA . PHE A 1 103 ? -4.248 -11.562 0.213 1.00 97.44 103 PHE A CA 1
ATOM 786 C C . PHE A 1 103 ? -4.557 -13.056 0.348 1.00 97.44 103 PHE A C 1
ATOM 788 O O . PHE A 1 103 ? -5.683 -13.498 0.110 1.00 97.44 103 PHE A O 1
ATOM 795 N N . ALA A 1 104 ? -3.560 -13.850 0.731 1.00 96.69 104 ALA A N 1
ATOM 796 C CA . ALA A 1 104 ? -3.700 -15.287 0.935 1.00 96.69 104 ALA A CA 1
ATOM 797 C C . ALA A 1 104 ? -3.632 -15.608 2.428 1.00 96.69 104 ALA A C 1
ATOM 799 O O . ALA A 1 104 ? -2.646 -15.311 3.089 1.00 96.69 104 ALA A O 1
ATOM 800 N N . LYS A 1 105 ? -4.688 -16.209 2.979 1.00 96.56 105 LYS A N 1
ATOM 801 C CA . LYS A 1 105 ? -4.742 -16.521 4.410 1.00 96.56 105 LYS A CA 1
ATOM 802 C C . LYS A 1 105 ? -3.759 -17.632 4.790 1.00 96.56 105 LYS A C 1
ATOM 804 O O . LYS A 1 105 ? -3.893 -18.749 4.294 1.00 96.56 105 LYS A O 1
ATOM 809 N N . GLU A 1 106 ? -2.907 -17.362 5.773 1.00 93.56 106 GLU A N 1
ATOM 810 C CA . GLU A 1 106 ? -1.945 -18.298 6.356 1.00 93.56 106 GLU A CA 1
ATOM 811 C C . GLU A 1 106 ? -2.089 -18.320 7.887 1.00 93.56 106 GLU A C 1
ATOM 813 O O . GLU A 1 106 ? -1.525 -17.521 8.629 1.00 93.56 106 GLU A O 1
ATOM 818 N N . GLY A 1 107 ? -2.900 -19.251 8.398 1.00 92.62 107 GLY A N 1
ATOM 819 C CA . GLY A 1 107 ? -3.222 -19.293 9.827 1.00 92.62 107 GLY A CA 1
ATOM 820 C C . GLY A 1 107 ? -4.038 -18.071 10.266 1.00 92.62 107 GLY A C 1
ATOM 821 O O . GLY A 1 107 ? -5.189 -17.926 9.840 1.00 92.62 107 GLY A O 1
ATOM 822 N N . ASP A 1 108 ? -3.448 -17.243 11.131 1.00 91.81 108 ASP A N 1
ATOM 823 C CA . ASP A 1 108 ? -4.052 -16.014 11.669 1.00 91.81 108 ASP A CA 1
ATOM 824 C C . ASP A 1 108 ? -3.590 -14.744 10.924 1.00 91.81 108 ASP A C 1
ATOM 826 O O . ASP A 1 108 ? -4.111 -13.660 11.184 1.00 91.81 108 ASP A O 1
ATOM 830 N N . SER A 1 109 ? -2.670 -14.879 9.964 1.00 96.38 109 SER A N 1
ATOM 831 C CA . SER A 1 109 ? -2.161 -13.794 9.122 1.00 96.38 109 SER A CA 1
ATOM 832 C C . SER A 1 109 ? -2.565 -13.973 7.654 1.00 96.38 109 SER A C 1
ATOM 834 O O . SER A 1 109 ? -3.182 -14.973 7.264 1.00 96.38 109 SER A O 1
ATOM 836 N N . TYR A 1 110 ? -2.248 -12.974 6.832 1.00 97.56 110 TYR A N 1
ATOM 837 C CA . TYR A 1 110 ? -2.451 -12.995 5.387 1.00 97.56 110 TYR A CA 1
ATOM 838 C C . TYR A 1 110 ? -1.170 -12.592 4.661 1.00 97.56 110 TYR A C 1
ATOM 840 O O . TYR A 1 110 ? -0.638 -11.510 4.900 1.00 97.56 110 TYR A O 1
ATOM 848 N N . ASP A 1 111 ? -0.712 -13.430 3.742 1.00 96.31 111 ASP A N 1
ATOM 849 C CA . ASP A 1 111 ? 0.406 -13.134 2.855 1.00 96.31 111 ASP A CA 1
ATOM 850 C C . ASP A 1 111 ? -0.060 -12.206 1.731 1.00 96.31 111 ASP A C 1
ATOM 852 O O . ASP A 1 111 ? -1.092 -12.442 1.091 1.00 96.31 111 ASP A O 1
ATOM 856 N N . ILE A 1 112 ? 0.711 -11.154 1.470 1.00 96.06 112 ILE A N 1
ATOM 857 C CA . ILE A 1 112 ? 0.455 -10.244 0.359 1.00 96.06 112 ILE A CA 1
ATOM 858 C C . ILE A 1 112 ? 1.008 -10.837 -0.937 1.00 96.06 112 ILE A C 1
ATOM 860 O O . ILE A 1 112 ? 2.195 -11.126 -1.054 1.00 96.06 112 ILE A O 1
ATOM 864 N N . GLY A 1 113 ? 0.156 -10.930 -1.956 1.00 95.81 113 GLY A N 1
ATOM 865 C CA . GLY A 1 113 ? 0.550 -11.227 -3.330 1.00 95.81 113 GLY A CA 1
ATOM 866 C C . GLY A 1 113 ? 0.345 -10.019 -4.239 1.00 95.81 113 GLY A C 1
ATOM 867 O O . GLY A 1 113 ? -0.717 -9.402 -4.214 1.00 95.81 113 GLY A O 1
ATOM 868 N N . VAL A 1 114 ? 1.335 -9.700 -5.079 1.00 96.81 114 VAL A N 1
ATOM 869 C CA . VAL A 1 114 ? 1.204 -8.678 -6.132 1.00 96.81 114 VAL A CA 1
ATOM 870 C C . VAL A 1 114 ? 1.539 -9.287 -7.491 1.00 96.81 114 VAL A C 1
ATOM 872 O O . VAL A 1 114 ? 2.685 -9.651 -7.784 1.00 96.81 114 VAL A O 1
ATOM 875 N N . GLN A 1 115 ? 0.527 -9.386 -8.346 1.00 95.69 115 GLN A N 1
ATOM 876 C CA . GLN A 1 115 ? 0.641 -9.983 -9.668 1.00 95.69 115 GLN A CA 1
ATOM 877 C C . GLN A 1 115 ? 0.690 -8.914 -10.761 1.00 95.69 115 GLN A C 1
ATOM 879 O O . GLN A 1 115 ? -0.179 -8.046 -10.846 1.00 95.69 115 GLN A O 1
ATOM 884 N N . PHE A 1 116 ? 1.691 -9.016 -11.636 1.00 95.25 116 PHE A N 1
ATOM 885 C CA . PHE A 1 116 ? 1.749 -8.251 -12.878 1.00 95.25 116 PHE A CA 1
ATOM 886 C C . PHE A 1 116 ? 0.686 -8.745 -13.860 1.00 95.25 116 PHE A C 1
ATOM 888 O O . PHE A 1 116 ? 0.558 -9.945 -14.083 1.00 95.25 116 PHE A O 1
ATOM 895 N N . THR A 1 117 ? -0.036 -7.812 -14.481 1.00 94.00 117 THR A N 1
ATOM 896 C CA . THR A 1 117 ? -0.852 -8.111 -15.666 1.00 94.00 117 THR A CA 1
ATOM 897 C C . THR A 1 117 ? -0.003 -8.337 -16.930 1.00 94.00 117 THR A C 1
ATOM 899 O O . THR A 1 117 ? -0.297 -9.280 -17.665 1.00 94.00 117 THR A O 1
ATOM 902 N N . PRO A 1 118 ? 1.027 -7.517 -17.245 1.00 93.50 118 PRO A N 1
ATOM 903 C CA . PRO A 1 118 ? 1.881 -7.773 -18.401 1.00 93.50 118 PRO A CA 1
ATOM 904 C C . PRO A 1 118 ? 2.835 -8.943 -18.141 1.00 93.50 118 PRO A C 1
ATOM 906 O O . PRO A 1 118 ? 3.358 -9.107 -17.041 1.00 93.50 118 PRO A O 1
ATOM 909 N N . GLU A 1 119 ? 3.131 -9.705 -19.193 1.00 93.75 119 GLU A N 1
ATOM 910 C CA . GLU A 1 119 ? 4.039 -10.856 -19.158 1.00 93.75 119 GLU A CA 1
ATOM 911 C C . GLU A 1 119 ? 4.994 -10.840 -20.367 1.00 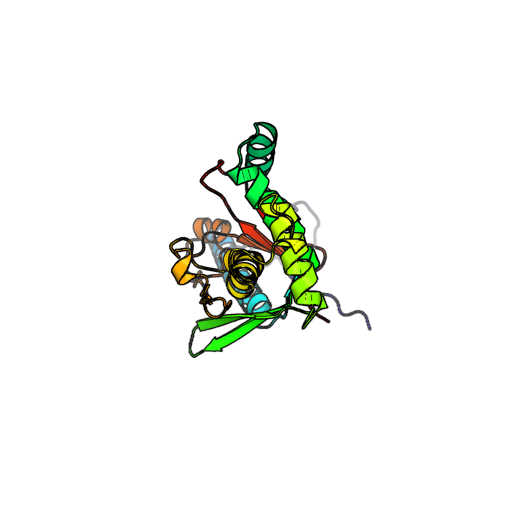93.75 119 GLU A C 1
ATOM 913 O O . GLU A 1 119 ? 4.785 -10.119 -21.348 1.00 93.75 119 GLU A O 1
ATOM 918 N N . GLY A 1 120 ? 6.058 -11.648 -20.311 1.00 93.38 120 GLY A N 1
ATOM 919 C CA . GLY A 1 120 ? 6.992 -11.837 -21.427 1.00 93.38 120 GLY A CA 1
ATOM 920 C C . GLY A 1 120 ? 7.613 -10.529 -21.937 1.00 93.38 120 GLY A C 1
ATOM 921 O O . GLY A 1 120 ? 8.042 -9.687 -21.150 1.00 93.38 120 GLY A O 1
ATOM 922 N N . ASP A 1 121 ? 7.653 -10.352 -23.260 1.00 93.69 121 ASP A N 1
ATOM 923 C CA . ASP A 1 121 ? 8.281 -9.188 -23.906 1.00 93.69 121 ASP A CA 1
ATOM 924 C C . ASP A 1 121 ? 7.632 -7.849 -23.510 1.00 93.69 121 ASP A C 1
ATOM 926 O O . ASP A 1 121 ? 8.316 -6.825 -23.459 1.00 93.69 121 ASP A O 1
ATOM 930 N N . GLU A 1 122 ? 6.324 -7.834 -23.217 1.00 95.69 122 GLU A N 1
ATOM 931 C CA . GLU A 1 122 ? 5.639 -6.619 -22.762 1.00 95.69 122 GLU A CA 1
ATOM 932 C C . GLU A 1 122 ? 6.124 -6.205 -21.373 1.00 95.69 122 GLU A C 1
ATOM 934 O O . GLU A 1 122 ? 6.439 -5.031 -21.158 1.00 95.69 122 GLU A O 1
ATOM 939 N N . LEU A 1 123 ? 6.222 -7.167 -20.451 1.00 94.88 123 LEU A N 1
ATOM 940 C CA . LEU A 1 123 ? 6.743 -6.926 -19.110 1.00 94.88 123 LEU A CA 1
ATOM 941 C C . LEU A 1 123 ? 8.184 -6.418 -19.178 1.00 94.88 123 LEU A C 1
ATOM 943 O O . LEU A 1 123 ? 8.477 -5.369 -18.614 1.00 94.88 123 LEU A O 1
ATOM 947 N N . ILE A 1 124 ? 9.061 -7.092 -19.930 1.00 94.31 124 ILE A N 1
ATOM 948 C CA . ILE A 1 124 ? 10.468 -6.680 -20.075 1.00 94.31 124 ILE A CA 1
ATOM 949 C C . ILE A 1 124 ? 10.582 -5.256 -20.619 1.00 94.31 124 ILE A C 1
ATOM 951 O O . ILE A 1 124 ? 11.379 -4.465 -20.116 1.00 94.31 124 ILE A O 1
ATOM 955 N N . LYS A 1 125 ? 9.763 -4.900 -21.614 1.00 94.25 125 LYS A N 1
ATOM 956 C CA . LYS A 1 125 ? 9.734 -3.535 -22.136 1.00 94.25 125 LYS A CA 1
ATOM 957 C C . LYS A 1 125 ? 9.325 -2.526 -21.061 1.00 94.25 125 LYS A C 1
ATOM 959 O O . LYS A 1 125 ? 10.014 -1.527 -20.892 1.00 94.25 125 LYS A O 1
ATOM 964 N N . LYS A 1 126 ? 8.241 -2.787 -20.325 1.00 96.25 126 LYS A N 1
ATOM 965 C CA . LYS A 1 126 ? 7.770 -1.890 -19.258 1.00 96.25 126 LYS A CA 1
ATOM 966 C C . LYS A 1 126 ? 8.794 -1.747 -18.130 1.00 96.25 126 LYS A C 1
ATOM 968 O O . LYS A 1 126 ? 8.961 -0.648 -17.618 1.00 96.25 126 LYS A O 1
ATOM 973 N N . LEU A 1 127 ? 9.508 -2.818 -17.774 1.00 96.12 127 LEU A N 1
ATOM 974 C CA . LEU A 1 127 ? 10.618 -2.758 -16.815 1.00 96.12 127 LEU A CA 1
ATOM 975 C C . LEU A 1 127 ? 11.767 -1.876 -17.334 1.00 96.12 127 LEU A C 1
ATOM 977 O O . LEU A 1 127 ? 12.331 -1.097 -16.571 1.00 96.12 127 LEU A O 1
ATOM 981 N N . GLY A 1 128 ? 12.079 -1.944 -18.632 1.00 95.38 128 GLY A N 1
ATOM 982 C CA . GLY A 1 128 ? 13.064 -1.061 -19.265 1.00 95.38 128 GLY A CA 1
ATOM 983 C C . GLY A 1 128 ? 12.638 0.410 -19.254 1.00 95.38 128 GLY A C 1
ATOM 984 O O . GLY A 1 128 ? 13.431 1.272 -18.883 1.00 95.38 128 GLY A O 1
ATOM 985 N N . ASP A 1 129 ? 11.375 0.687 -19.592 1.00 94.88 129 ASP A N 1
ATOM 986 C CA . ASP A 1 129 ? 10.793 2.035 -19.534 1.00 94.88 129 ASP A CA 1
ATOM 987 C C . ASP A 1 129 ? 10.805 2.575 -18.083 1.00 94.88 129 ASP A C 1
ATOM 989 O O . ASP A 1 129 ? 11.130 3.740 -17.846 1.00 94.88 129 ASP A O 1
ATOM 993 N N . TYR A 1 130 ? 10.520 1.713 -17.098 1.00 95.62 130 TYR A N 1
ATOM 994 C CA . TYR A 1 130 ? 10.595 2.033 -15.670 1.00 95.62 130 TYR A CA 1
ATOM 995 C C . TYR A 1 130 ? 12.024 2.377 -15.226 1.00 95.62 130 TYR A C 1
ATOM 997 O O . TYR A 1 130 ? 12.233 3.395 -14.559 1.00 95.62 130 TYR A O 1
ATOM 1005 N N . GLN A 1 131 ? 13.023 1.572 -15.607 1.00 94.62 131 GLN A N 1
ATOM 1006 C CA . GLN A 1 131 ? 14.436 1.858 -15.338 1.00 94.62 131 GLN A CA 1
ATOM 1007 C C . GLN A 1 131 ? 14.835 3.217 -15.915 1.00 94.62 131 GLN A C 1
ATOM 1009 O O . GLN A 1 131 ? 15.447 4.026 -15.214 1.00 94.62 131 GLN A O 1
ATOM 1014 N N . GLU A 1 132 ? 14.500 3.481 -17.177 1.00 94.19 132 GLU A N 1
ATOM 1015 C CA . GLU A 1 132 ? 14.863 4.732 -17.841 1.00 94.19 132 GLU A CA 1
ATOM 1016 C C . GLU A 1 132 ? 14.233 5.937 -17.143 1.00 94.19 132 GLU A C 1
ATOM 1018 O O . GLU A 1 132 ? 14.930 6.913 -16.862 1.00 94.19 132 GLU A O 1
ATOM 1023 N N . ALA A 1 133 ? 12.955 5.842 -16.774 1.00 93.56 133 ALA A N 1
ATOM 1024 C CA . ALA A 1 133 ? 12.258 6.905 -16.061 1.00 93.56 133 ALA A CA 1
ATOM 1025 C C . ALA A 1 133 ? 12.856 7.185 -14.671 1.00 93.56 133 ALA A C 1
ATOM 1027 O O . ALA A 1 133 ? 12.967 8.341 -14.270 1.00 93.56 133 ALA A O 1
ATOM 1028 N N . THR A 1 134 ? 13.249 6.142 -13.935 1.00 92.06 134 THR A N 1
ATOM 1029 C CA . THR A 1 134 ? 13.648 6.256 -12.519 1.00 92.06 134 THR A CA 1
ATOM 1030 C C . THR A 1 134 ? 15.147 6.465 -12.311 1.00 92.06 134 THR A C 1
ATOM 1032 O O . THR A 1 134 ? 15.553 7.036 -11.301 1.00 92.06 134 THR A O 1
ATOM 1035 N N . THR A 1 135 ? 15.984 6.033 -13.255 1.00 89.38 135 THR A N 1
ATOM 1036 C CA . THR A 1 135 ? 17.454 6.103 -13.145 1.00 89.38 135 THR A CA 1
ATOM 1037 C C . THR A 1 135 ? 18.104 6.974 -14.219 1.00 89.38 135 THR A C 1
ATOM 1039 O O . THR A 1 135 ? 19.273 7.342 -14.090 1.00 89.38 135 THR A O 1
ATOM 1042 N N . GLY A 1 136 ? 17.379 7.289 -15.298 1.00 88.25 136 GLY A N 1
ATOM 1043 C CA . GLY A 1 136 ? 17.925 7.934 -16.491 1.00 88.25 136 GLY A CA 1
ATOM 1044 C C . GLY A 1 136 ? 18.790 7.018 -17.364 1.00 88.25 136 GLY A C 1
ATOM 1045 O O . GLY A 1 136 ? 19.365 7.496 -18.344 1.00 88.25 136 GLY A O 1
ATOM 1046 N N . MET A 1 137 ? 18.923 5.728 -17.027 1.00 86.88 137 MET A N 1
ATOM 1047 C CA . MET A 1 137 ? 19.638 4.759 -17.857 1.00 86.88 137 MET A CA 1
ATOM 1048 C C . MET A 1 137 ? 18.709 4.173 -18.920 1.00 86.88 137 MET A C 1
ATOM 1050 O O . MET A 1 137 ? 17.712 3.552 -18.553 1.00 86.88 137 MET A O 1
ATOM 1054 N N . PRO A 1 138 ? 19.044 4.293 -20.214 1.00 86.38 138 PRO A N 1
ATOM 1055 C CA . PRO A 1 138 ? 18.239 3.719 -21.284 1.00 86.38 138 PRO A CA 1
ATOM 1056 C C . PRO A 1 138 ? 17.973 2.223 -21.078 1.00 86.38 138 PRO A C 1
ATOM 1058 O O . PRO A 1 138 ? 18.898 1.458 -20.790 1.00 86.38 138 PRO A O 1
ATOM 1061 N N . GLY A 1 139 ? 16.724 1.789 -21.257 1.00 80.00 139 GLY A N 1
ATOM 1062 C CA . GLY A 1 139 ? 16.366 0.370 -21.126 1.00 80.00 139 GLY A CA 1
ATOM 1063 C C . GLY A 1 139 ? 17.029 -0.527 -22.185 1.00 80.00 139 GLY A C 1
ATOM 1064 O O . GLY A 1 139 ? 17.203 -1.728 -21.975 1.00 80.00 139 GLY A O 1
ATOM 1065 N N . ASP A 1 140 ? 17.462 0.046 -23.314 1.00 81.56 140 ASP A N 1
ATOM 1066 C CA . ASP A 1 140 ? 18.174 -0.660 -24.389 1.00 81.56 140 ASP A CA 1
ATOM 1067 C C . ASP A 1 140 ? 19.616 -1.050 -24.019 1.00 81.56 140 ASP A C 1
ATOM 1069 O O . ASP A 1 140 ? 20.211 -1.905 -24.679 1.00 81.56 140 ASP A O 1
ATOM 1073 N N . TRP A 1 141 ? 20.167 -0.485 -22.939 1.00 82.00 141 TRP A N 1
ATOM 1074 C CA . TRP A 1 141 ? 21.456 -0.897 -22.370 1.00 82.00 141 TRP A CA 1
ATOM 1075 C C . TRP A 1 141 ? 21.339 -2.176 -21.530 1.00 82.00 141 TRP A C 1
ATOM 1077 O O . TRP A 1 141 ? 22.348 -2.688 -21.038 1.00 82.00 141 TRP A O 1
ATOM 1087 N N . GLY A 1 142 ? 20.125 -2.722 -21.427 1.00 81.31 142 GLY A N 1
ATOM 1088 C CA . GLY A 1 142 ? 19.785 -3.860 -20.590 1.00 81.31 142 GLY A CA 1
ATOM 1089 C C . GLY A 1 142 ? 19.300 -3.429 -19.209 1.00 81.31 142 GLY A C 1
ATOM 1090 O O . GLY A 1 142 ? 19.506 -2.291 -18.779 1.00 81.31 142 GLY A O 1
ATOM 1091 N N . LEU A 1 143 ? 18.650 -4.369 -18.523 1.00 85.56 143 LEU A N 1
ATOM 1092 C CA . LEU A 1 143 ? 18.171 -4.166 -17.162 1.00 85.56 143 LEU A CA 1
ATOM 1093 C C . LEU A 1 143 ? 19.357 -4.244 -16.196 1.00 85.56 143 LEU A C 1
ATOM 1095 O O . LEU A 1 143 ? 19.997 -5.295 -16.079 1.00 85.56 143 LEU A O 1
ATOM 1099 N N . ILE A 1 144 ? 19.675 -3.120 -15.553 1.00 81.88 144 ILE A N 1
ATOM 1100 C CA . ILE A 1 144 ? 20.682 -3.036 -14.493 1.00 81.88 144 ILE A CA 1
ATOM 1101 C C . ILE A 1 144 ? 20.114 -2.172 -13.352 1.00 81.88 144 ILE A C 1
ATOM 1103 O O . ILE A 1 144 ? 20.163 -0.946 -13.472 1.00 81.88 144 ILE A O 1
ATOM 1107 N N . PRO A 1 145 ? 19.666 -2.767 -12.222 1.00 85.75 145 PRO A N 1
ATOM 1108 C CA . PRO A 1 145 ? 19.760 -4.191 -11.838 1.00 85.75 145 PRO A CA 1
ATOM 1109 C C . PRO A 1 145 ? 18.841 -5.154 -12.625 1.00 85.75 145 PRO A C 1
ATOM 1111 O O . PRO A 1 145 ? 18.214 -4.756 -13.595 1.00 85.75 145 PRO A O 1
ATOM 1114 N N . SER A 1 146 ? 18.796 -6.444 -12.262 1.00 91.25 146 SER A N 1
ATOM 1115 C CA . SER A 1 146 ? 18.040 -7.466 -13.013 1.00 91.25 146 SER A CA 1
ATOM 1116 C C . SER A 1 146 ? 16.529 -7.184 -13.095 1.00 91.25 146 SER A C 1
ATOM 1118 O O . SER A 1 146 ? 15.992 -6.335 -12.385 1.00 91.25 146 SER A O 1
ATOM 1120 N N . ALA A 1 147 ? 15.822 -7.921 -13.959 1.00 92.50 147 ALA A N 1
ATOM 1121 C CA . ALA A 1 147 ? 14.367 -7.812 -14.082 1.00 92.50 147 ALA A CA 1
ATOM 1122 C C . ALA A 1 147 ? 13.658 -8.090 -12.750 1.00 92.50 147 ALA A C 1
ATOM 1124 O O . ALA A 1 147 ? 12.747 -7.357 -12.379 1.00 92.50 147 ALA A O 1
ATOM 1125 N N . GLU A 1 148 ? 14.122 -9.103 -12.020 1.00 94.00 148 GLU A N 1
ATOM 1126 C CA . GLU A 1 148 ? 13.588 -9.522 -10.726 1.00 94.00 148 GLU A CA 1
ATOM 1127 C C . GLU A 1 148 ? 13.706 -8.403 -9.690 1.00 94.00 148 GLU A C 1
ATOM 1129 O O . GLU A 1 148 ? 12.736 -8.113 -8.997 1.00 94.00 148 GLU A O 1
ATOM 1134 N N . PHE A 1 149 ? 14.831 -7.680 -9.661 1.00 92.38 149 PHE A N 1
ATOM 1135 C CA . PHE A 1 149 ? 14.995 -6.517 -8.789 1.00 92.38 149 PHE A CA 1
ATOM 1136 C C . PHE A 1 149 ? 13.933 -5.444 -9.063 1.00 92.38 149 PHE A C 1
ATOM 1138 O O . PHE A 1 149 ? 13.302 -4.944 -8.132 1.00 92.38 149 PHE A O 1
ATOM 1145 N N . TYR A 1 150 ? 13.714 -5.096 -10.335 1.00 93.88 150 TYR A N 1
ATOM 1146 C CA . TYR A 1 150 ? 12.703 -4.100 -10.691 1.00 93.88 150 TYR A CA 1
ATOM 1147 C C . TYR A 1 150 ? 11.287 -4.598 -10.408 1.00 93.88 150 TYR A C 1
ATOM 1149 O O . TYR A 1 150 ? 10.453 -3.827 -9.945 1.00 93.88 150 TYR A O 1
ATOM 1157 N N . MET A 1 151 ? 11.017 -5.884 -10.633 1.00 95.44 151 MET A N 1
ATOM 1158 C CA . MET A 1 151 ? 9.738 -6.496 -10.283 1.00 95.44 151 MET A CA 1
ATOM 1159 C C . MET A 1 151 ? 9.468 -6.421 -8.778 1.00 95.44 151 MET A C 1
ATOM 1161 O O . MET A 1 151 ? 8.380 -5.996 -8.395 1.00 95.44 151 MET A O 1
ATOM 1165 N N . ALA A 1 152 ? 10.452 -6.764 -7.944 1.00 94.56 152 ALA A N 1
ATOM 1166 C CA . ALA A 1 152 ? 10.385 -6.634 -6.489 1.00 94.56 152 ALA A CA 1
ATOM 1167 C C . ALA A 1 152 ? 10.101 -5.188 -6.066 1.00 94.56 152 ALA A C 1
ATOM 1169 O O . ALA A 1 152 ? 9.172 -4.937 -5.302 1.00 94.56 152 ALA A O 1
ATOM 1170 N N . GLU A 1 153 ? 10.851 -4.233 -6.621 1.00 94.00 153 GLU A N 1
ATOM 1171 C CA . GLU A 1 153 ? 10.676 -2.810 -6.330 1.00 94.00 153 GLU A CA 1
ATOM 1172 C C . GLU A 1 153 ? 9.279 -2.302 -6.718 1.00 94.00 153 GLU A C 1
ATOM 1174 O O . GLU A 1 153 ? 8.634 -1.573 -5.972 1.00 94.00 153 GLU A O 1
ATOM 1179 N N . ILE A 1 154 ? 8.772 -2.696 -7.882 1.00 95.75 154 ILE A N 1
ATOM 1180 C CA . ILE A 1 154 ? 7.453 -2.256 -8.339 1.00 95.75 154 ILE A CA 1
ATOM 1181 C C . ILE A 1 154 ? 6.335 -2.912 -7.514 1.00 95.75 154 ILE A C 1
ATOM 1183 O O . ILE A 1 154 ? 5.343 -2.259 -7.187 1.00 95.75 154 ILE A O 1
ATOM 1187 N N . ARG A 1 155 ? 6.495 -4.185 -7.132 1.00 96.56 155 ARG A N 1
ATOM 1188 C CA . ARG A 1 155 ? 5.555 -4.877 -6.240 1.00 96.56 155 ARG A CA 1
ATOM 1189 C C . ARG A 1 155 ? 5.532 -4.243 -4.852 1.00 96.56 155 ARG A C 1
ATOM 1191 O O . ARG A 1 155 ? 4.447 -4.094 -4.290 1.00 96.56 155 ARG A O 1
ATOM 1198 N N . SER A 1 156 ? 6.679 -3.818 -4.321 1.00 94.31 156 SER A N 1
ATOM 1199 C CA . SER A 1 156 ? 6.747 -3.162 -3.011 1.00 94.31 156 SER A CA 1
ATOM 1200 C C . SER A 1 156 ? 6.078 -1.788 -2.997 1.00 94.31 156 SER A C 1
ATOM 1202 O O . SER A 1 156 ? 5.503 -1.420 -1.981 1.00 94.31 156 SER A O 1
ATOM 1204 N N . ILE A 1 157 ? 6.010 -1.070 -4.121 1.00 94.50 157 ILE A N 1
ATOM 1205 C CA . ILE A 1 157 ? 5.203 0.163 -4.225 1.00 94.50 157 ILE A CA 1
ATOM 1206 C C . ILE A 1 157 ? 3.704 -0.120 -4.028 1.00 94.50 157 ILE A C 1
ATOM 1208 O O . ILE A 1 157 ? 2.981 0.714 -3.490 1.00 94.50 157 ILE A O 1
ATOM 1212 N N . VAL A 1 158 ? 3.222 -1.290 -4.456 1.00 95.56 158 VAL A N 1
ATOM 1213 C CA . VAL A 1 158 ? 1.801 -1.668 -4.364 1.00 95.56 158 VAL A CA 1
ATOM 1214 C C . VAL A 1 158 ? 1.466 -2.309 -3.020 1.00 95.56 158 VAL A C 1
ATOM 1216 O O . VAL A 1 158 ? 0.450 -1.965 -2.423 1.00 95.56 158 VAL A O 1
ATOM 1219 N N . GLY A 1 159 ? 2.287 -3.257 -2.562 1.00 94.62 159 GLY A N 1
ATOM 1220 C CA . GLY A 1 159 ? 2.032 -4.017 -1.334 1.00 94.62 159 GLY A CA 1
ATOM 1221 C C . GLY A 1 159 ? 2.654 -3.411 -0.074 1.00 94.62 159 GLY A C 1
ATOM 1222 O O . GLY A 1 159 ? 2.110 -3.579 1.011 1.00 94.62 159 GLY A O 1
ATOM 1223 N N . GLY A 1 160 ? 3.751 -2.661 -0.211 1.00 92.81 160 GLY A N 1
ATOM 1224 C CA . GLY A 1 160 ? 4.476 -2.007 0.886 1.00 92.81 160 GLY A CA 1
ATOM 1225 C C . GLY A 1 160 ? 3.617 -1.146 1.813 1.00 92.81 160 GLY A C 1
ATOM 1226 O O . GLY A 1 160 ? 3.790 -1.277 3.022 1.00 92.81 160 GLY A O 1
ATOM 1227 N N . PRO A 1 161 ? 2.653 -0.346 1.309 1.00 93.56 161 PRO A N 1
ATOM 1228 C CA . PRO A 1 161 ? 1.754 0.449 2.155 1.00 93.56 161 PRO A CA 1
ATOM 1229 C C . PRO A 1 161 ? 0.946 -0.345 3.197 1.00 93.56 161 PRO A C 1
ATOM 1231 O O . PRO A 1 161 ? 0.404 0.244 4.125 1.00 93.56 161 PRO A O 1
ATOM 1234 N N . PHE A 1 162 ? 0.836 -1.668 3.050 1.00 95.12 162 PHE A N 1
ATOM 1235 C CA . PHE A 1 162 ? 0.135 -2.543 3.993 1.00 95.12 162 PHE A CA 1
ATOM 1236 C C . PHE A 1 162 ? 1.080 -3.236 4.988 1.00 95.12 162 PHE A C 1
ATOM 1238 O O . PHE A 1 162 ? 0.605 -3.899 5.903 1.00 95.12 162 PHE A O 1
ATOM 1245 N N . GLY A 1 163 ? 2.400 -3.126 4.817 1.00 91.94 163 GLY A N 1
ATOM 1246 C CA . GLY A 1 163 ? 3.382 -3.743 5.709 1.00 91.94 163 GLY A CA 1
ATOM 1247 C C . GLY A 1 163 ? 3.555 -2.983 7.024 1.00 91.94 163 GLY A C 1
ATOM 1248 O O . GLY A 1 163 ? 3.182 -1.819 7.130 1.00 91.94 163 GLY A O 1
ATOM 1249 N N . ALA A 1 164 ? 4.135 -3.633 8.033 1.00 90.88 164 ALA A N 1
ATOM 1250 C CA . ALA A 1 164 ? 4.475 -2.975 9.293 1.00 90.88 164 ALA A CA 1
ATOM 1251 C C . ALA A 1 164 ? 5.563 -1.897 9.103 1.00 90.88 164 ALA A C 1
ATOM 1253 O O . ALA A 1 164 ? 6.477 -2.044 8.288 1.00 90.88 164 ALA A O 1
ATOM 1254 N N . ASP A 1 165 ? 5.511 -0.834 9.906 1.00 87.44 165 ASP A N 1
ATOM 1255 C CA . ASP A 1 165 ? 6.383 0.344 9.764 1.00 87.44 165 ASP A CA 1
ATOM 1256 C C . ASP A 1 165 ? 7.875 0.047 10.001 1.00 87.44 165 ASP A C 1
ATOM 1258 O O . ASP A 1 165 ? 8.751 0.826 9.622 1.00 87.44 165 ASP A O 1
ATOM 1262 N N . ASN A 1 166 ? 8.181 -1.041 10.710 1.00 83.94 166 ASN A N 1
ATOM 1263 C CA . ASN A 1 166 ? 9.540 -1.423 11.087 1.00 83.94 166 ASN A CA 1
ATOM 1264 C C . ASN A 1 166 ? 10.208 -2.390 10.099 1.00 83.94 166 ASN A C 1
ATOM 1266 O O . ASN A 1 166 ? 11.344 -2.798 10.356 1.00 83.94 166 ASN A O 1
ATOM 1270 N N . LEU A 1 167 ? 9.531 -2.761 9.008 1.00 86.00 167 LEU A N 1
ATOM 1271 C CA . LEU A 1 167 ? 10.090 -3.648 7.995 1.00 86.00 167 LEU A CA 1
ATOM 1272 C C . LEU A 1 167 ? 11.212 -2.949 7.223 1.00 86.00 167 LEU A C 1
ATOM 1274 O O . LEU A 1 167 ? 11.104 -1.792 6.810 1.00 86.00 167 LEU A O 1
ATOM 1278 N N . THR A 1 168 ? 12.315 -3.661 7.015 1.00 83.94 168 THR A N 1
ATOM 1279 C CA . THR A 1 168 ? 13.387 -3.211 6.127 1.00 83.94 168 THR A CA 1
ATOM 1280 C C . THR A 1 168 ? 13.064 -3.558 4.674 1.00 83.94 168 THR A C 1
ATOM 1282 O O . THR A 1 168 ? 12.169 -4.352 4.392 1.00 83.94 168 THR A O 1
ATOM 1285 N N . ALA A 1 169 ? 13.819 -2.997 3.725 1.00 79.19 169 ALA A N 1
ATOM 1286 C CA . ALA A 1 169 ? 13.658 -3.348 2.313 1.00 79.19 169 ALA A CA 1
ATOM 1287 C C . ALA A 1 169 ? 13.818 -4.862 2.065 1.00 79.19 169 ALA A C 1
ATOM 1289 O O . ALA A 1 169 ? 13.061 -5.423 1.282 1.00 79.19 169 ALA A O 1
ATOM 1290 N N . ASP A 1 170 ? 14.742 -5.520 2.771 1.00 80.94 170 ASP A N 1
ATOM 1291 C CA . ASP A 1 170 ? 14.978 -6.965 2.640 1.00 80.94 170 ASP A CA 1
ATOM 1292 C C . ASP A 1 170 ? 13.854 -7.802 3.281 1.00 80.94 170 ASP A C 1
ATOM 1294 O O . ASP A 1 170 ? 13.622 -8.938 2.871 1.00 80.94 170 ASP A O 1
ATOM 1298 N N . ASP A 1 171 ? 13.135 -7.247 4.266 1.00 83.94 171 ASP A N 1
ATOM 1299 C CA . ASP A 1 171 ? 11.945 -7.890 4.839 1.00 83.94 171 ASP A CA 1
ATOM 1300 C C . ASP A 1 171 ? 10.732 -7.745 3.909 1.00 83.94 171 ASP A C 1
ATOM 1302 O O . ASP A 1 171 ? 9.868 -8.612 3.870 1.00 83.94 171 ASP A O 1
ATOM 1306 N N . ILE A 1 172 ? 10.666 -6.647 3.150 1.00 83.44 172 ILE A N 1
ATOM 1307 C CA . ILE A 1 172 ? 9.549 -6.332 2.255 1.00 83.44 172 ILE A CA 1
ATOM 1308 C C . ILE A 1 172 ? 9.642 -7.108 0.946 1.00 83.44 172 ILE A C 1
ATOM 1310 O O . ILE A 1 172 ? 8.620 -7.556 0.432 1.00 83.44 172 ILE A O 1
ATOM 1314 N N . GLN A 1 173 ? 10.834 -7.240 0.368 1.00 87.12 173 GLN A N 1
ATOM 1315 C CA . GLN A 1 173 ? 11.003 -7.759 -0.986 1.00 87.12 173 GLN A CA 1
ATOM 1316 C C . GLN A 1 173 ? 12.229 -8.659 -1.115 1.00 87.12 173 GLN A C 1
ATOM 1318 O O . GLN A 1 173 ? 13.286 -8.392 -0.550 1.00 87.12 173 GLN A O 1
ATOM 1323 N N . ASP A 1 174 ? 12.111 -9.684 -1.951 1.00 88.75 174 ASP A N 1
ATOM 1324 C CA . ASP A 1 174 ? 13.235 -10.507 -2.374 1.00 88.75 174 ASP A CA 1
ATOM 1325 C C . ASP A 1 174 ? 13.662 -10.092 -3.783 1.00 88.75 174 ASP A C 1
ATOM 1327 O O . ASP A 1 174 ? 13.003 -10.382 -4.779 1.00 88.75 174 ASP A O 1
ATOM 1331 N N . SER A 1 175 ? 14.795 -9.400 -3.869 1.00 84.06 175 SER A N 1
ATOM 1332 C CA . SER A 1 175 ? 15.338 -8.932 -5.147 1.00 84.06 175 SER A CA 1
ATOM 1333 C C . SER A 1 175 ? 15.845 -10.043 -6.077 1.00 84.06 175 SER A C 1
ATOM 1335 O O . SER A 1 175 ? 16.043 -9.779 -7.263 1.00 84.06 175 SER A O 1
ATOM 1337 N N . GLU A 1 176 ? 16.071 -11.261 -5.569 1.00 86.62 176 GLU A N 1
ATOM 1338 C CA . GLU A 1 176 ? 16.511 -12.402 -6.376 1.00 86.62 176 GLU A CA 1
ATOM 1339 C C . GLU A 1 176 ? 15.333 -13.106 -7.054 1.00 86.62 176 GLU A C 1
ATOM 1341 O O . GLU A 1 176 ? 15.436 -13.469 -8.226 1.00 86.62 176 GLU A O 1
ATOM 1346 N N . SER A 1 177 ? 14.221 -13.300 -6.339 1.00 87.25 177 SER A N 1
ATOM 1347 C CA . SER A 1 177 ? 12.993 -13.898 -6.893 1.00 87.25 177 SER A CA 1
ATOM 1348 C C . SER A 1 177 ? 12.054 -12.870 -7.530 1.00 87.25 177 SER A C 1
ATOM 1350 O O . SER A 1 177 ? 11.255 -13.208 -8.403 1.00 87.25 177 SER A O 1
ATOM 1352 N N . GLY A 1 178 ? 12.170 -11.608 -7.122 1.00 86.94 178 GLY A N 1
ATOM 1353 C CA . GLY A 1 178 ? 11.274 -10.521 -7.489 1.00 86.94 178 GLY A CA 1
ATOM 1354 C C . GLY A 1 178 ? 9.997 -10.471 -6.654 1.00 86.94 178 GLY A C 1
ATOM 1355 O O . GLY A 1 178 ? 9.130 -9.652 -6.953 1.00 86.94 178 GLY A O 1
ATOM 1356 N N . ASP A 1 179 ? 9.830 -11.342 -5.659 1.00 88.56 179 ASP A N 1
ATOM 1357 C CA . ASP A 1 179 ? 8.605 -11.464 -4.866 1.00 88.56 179 ASP A CA 1
ATOM 1358 C C . ASP A 1 179 ? 8.557 -10.483 -3.680 1.00 88.56 179 ASP A C 1
ATOM 1360 O O . ASP A 1 179 ? 9.556 -9.869 -3.298 1.00 88.56 179 ASP A O 1
ATOM 1364 N N . ILE A 1 180 ? 7.354 -10.305 -3.128 1.00 90.38 180 ILE A N 1
ATOM 1365 C CA . ILE A 1 180 ? 7.097 -9.500 -1.929 1.00 90.38 180 ILE A CA 1
ATOM 1366 C C . ILE A 1 180 ? 6.883 -10.441 -0.737 1.00 90.38 180 ILE A C 1
ATOM 1368 O O . ILE A 1 180 ? 6.218 -11.464 -0.877 1.00 90.38 180 ILE A O 1
ATOM 1372 N N . ASN A 1 181 ? 7.441 -10.096 0.422 1.00 89.75 181 ASN A N 1
ATOM 1373 C CA . ASN A 1 181 ? 7.480 -10.927 1.629 1.00 89.75 181 ASN A CA 1
ATOM 1374 C C . ASN A 1 181 ? 6.749 -10.254 2.802 1.00 89.75 181 ASN A C 1
ATOM 1376 O O . ASN A 1 181 ? 7.211 -10.277 3.940 1.00 89.75 181 ASN A O 1
ATOM 1380 N N . ILE A 1 182 ? 5.606 -9.626 2.528 1.00 93.06 182 ILE A N 1
ATOM 1381 C CA . ILE A 1 182 ? 4.802 -8.970 3.562 1.00 93.06 182 ILE A CA 1
ATOM 1382 C C . ILE A 1 182 ? 3.690 -9.906 4.012 1.00 93.06 182 ILE A C 1
ATOM 1384 O O . ILE A 1 182 ? 2.922 -10.416 3.194 1.00 93.06 182 ILE A O 1
ATOM 1388 N N . THR A 1 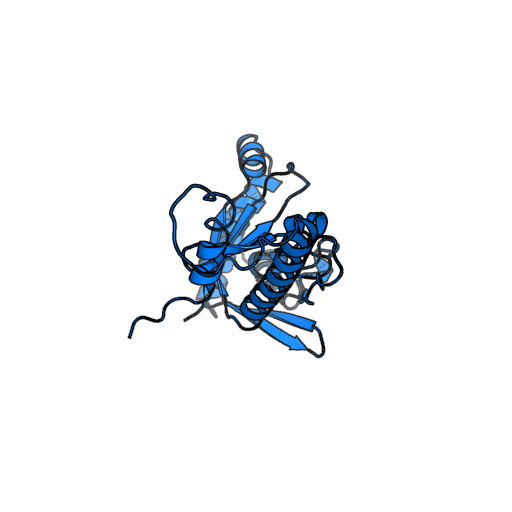183 ? 3.560 -10.045 5.325 1.00 93.94 183 THR A N 1
ATOM 1389 C CA . THR A 1 183 ? 2.388 -10.625 5.969 1.00 93.94 183 THR A CA 1
ATOM 1390 C C . THR A 1 183 ? 1.641 -9.540 6.734 1.00 93.94 183 THR A C 1
ATOM 1392 O O . THR A 1 183 ? 2.246 -8.598 7.250 1.00 93.94 183 THR A O 1
ATOM 1395 N N . VAL A 1 184 ? 0.315 -9.647 6.789 1.00 96.12 184 VAL A N 1
ATOM 1396 C CA . VAL A 1 184 ? -0.541 -8.702 7.511 1.00 96.12 184 VAL A CA 1
ATOM 1397 C C . VAL A 1 184 ? -1.447 -9.427 8.488 1.00 96.12 184 VAL A C 1
ATOM 1399 O O . VAL A 1 184 ? -1.980 -10.501 8.208 1.00 96.12 184 VAL A O 1
ATOM 1402 N N . GLU A 1 185 ? -1.640 -8.808 9.644 1.00 97.06 185 GLU A N 1
ATOM 1403 C CA . GLU A 1 185 ? -2.520 -9.274 10.710 1.00 97.06 185 GLU A CA 1
ATOM 1404 C C . GLU A 1 185 ? -3.464 -8.143 11.105 1.00 97.06 185 GLU A C 1
ATOM 1406 O O . GLU A 1 185 ? -3.126 -6.964 10.977 1.00 97.06 185 GLU A O 1
ATOM 1411 N N . GLN A 1 186 ? -4.653 -8.498 11.586 1.00 96.94 186 GLN A N 1
ATOM 1412 C CA . GLN A 1 186 ? -5.630 -7.516 12.034 1.00 96.94 186 GLN A CA 1
ATOM 1413 C C . GLN A 1 186 ? -5.156 -6.827 13.314 1.00 96.94 186 GLN A C 1
ATOM 1415 O O . GLN A 1 186 ? -4.833 -7.496 14.295 1.00 96.94 186 GLN A O 1
ATOM 1420 N N . ASN A 1 187 ? -5.209 -5.496 13.334 1.00 95.81 187 ASN A N 1
ATOM 1421 C CA . ASN A 1 187 ? -5.026 -4.730 14.559 1.00 95.81 187 ASN A CA 1
ATOM 1422 C C . ASN A 1 187 ? -6.303 -4.789 15.408 1.00 95.81 187 ASN A C 1
ATOM 1424 O O . ASN A 1 187 ? -7.332 -4.213 15.043 1.00 95.81 187 ASN A O 1
ATOM 1428 N N . ASP A 1 188 ? -6.243 -5.476 16.547 1.00 93.81 188 ASP A N 1
ATOM 1429 C CA . ASP A 1 188 ? -7.363 -5.538 17.480 1.00 93.81 188 ASP A CA 1
ATOM 1430 C C . ASP A 1 188 ? -7.513 -4.216 18.250 1.00 93.81 188 ASP A C 1
ATOM 1432 O O . ASP A 1 188 ? -6.727 -3.872 19.137 1.00 93.81 188 ASP A O 1
ATOM 1436 N N . VAL A 1 189 ? -8.565 -3.470 17.914 1.00 93.19 189 VAL A N 1
ATOM 1437 C CA . VAL A 1 189 ? -8.904 -2.194 18.550 1.00 93.19 189 VAL A CA 1
ATOM 1438 C C . VAL A 1 189 ? -9.974 -2.324 19.640 1.00 93.19 189 VAL A C 1
ATOM 1440 O O . VAL A 1 189 ? -10.335 -1.312 20.246 1.00 93.19 189 VAL A O 1
ATOM 1443 N N . THR A 1 190 ? -10.509 -3.522 19.925 1.00 91.50 190 THR A N 1
ATOM 1444 C CA . THR A 1 190 ? -11.730 -3.661 20.743 1.00 91.50 190 THR A CA 1
ATOM 1445 C C . THR A 1 190 ? -11.581 -3.228 22.192 1.00 91.50 190 THR A C 1
ATOM 1447 O O . THR A 1 190 ? -12.595 -2.983 22.837 1.00 91.50 190 THR A O 1
ATOM 1450 N N . ASP A 1 191 ? -10.360 -3.090 22.701 1.00 92.38 191 ASP A N 1
ATOM 1451 C CA . ASP A 1 191 ? -10.092 -2.676 24.083 1.00 92.38 191 ASP A CA 1
ATOM 1452 C C . ASP A 1 191 ? -9.604 -1.217 24.203 1.00 92.38 191 ASP A C 1
ATOM 1454 O O . ASP A 1 191 ? -9.275 -0.749 25.298 1.00 92.38 191 ASP A O 1
ATOM 1458 N N . LEU A 1 192 ? -9.567 -0.458 23.099 1.00 93.75 192 LEU A N 1
ATOM 1459 C CA . LEU A 1 192 ? -9.181 0.957 23.127 1.00 93.75 192 LEU A CA 1
ATOM 1460 C C . LEU A 1 192 ? -10.235 1.826 23.827 1.00 93.75 192 LEU A C 1
ATOM 1462 O O . LEU A 1 192 ? -11.435 1.580 23.713 1.00 93.75 192 LEU A O 1
ATOM 1466 N N . SER A 1 193 ? -9.786 2.897 24.499 1.00 95.12 193 SER A N 1
ATOM 1467 C CA . SER A 1 193 ? -10.684 3.949 25.006 1.00 95.12 193 SER A CA 1
ATOM 1468 C C . SER A 1 193 ? -11.410 4.654 23.858 1.00 95.12 193 SER A C 1
ATOM 1470 O O . SER A 1 193 ? -10.970 4.588 22.711 1.00 95.12 193 SER A O 1
ATOM 1472 N N . TYR A 1 194 ? -12.491 5.376 24.160 1.00 92.38 194 TYR A N 1
ATOM 1473 C CA . TYR A 1 194 ? -13.239 6.139 23.158 1.00 92.38 194 TYR A CA 1
ATOM 1474 C C . TYR A 1 194 ? -12.341 7.102 22.356 1.00 92.38 194 TYR A C 1
ATOM 1476 O O . TYR A 1 194 ? -12.362 7.090 21.126 1.00 92.38 194 TYR A O 1
ATOM 1484 N N . GLU A 1 195 ? -11.483 7.876 23.025 1.00 95.06 195 GLU A N 1
ATOM 1485 C CA . GLU A 1 195 ? -10.580 8.830 22.368 1.00 95.06 195 GLU A CA 1
ATOM 1486 C C . GLU A 1 195 ? -9.544 8.127 21.491 1.00 95.06 195 GLU A C 1
ATOM 1488 O O . GLU A 1 195 ? -9.265 8.568 20.377 1.00 95.06 195 GLU A O 1
ATOM 1493 N N . ASN A 1 196 ? -8.990 7.013 21.973 1.00 95.25 196 ASN A N 1
ATOM 1494 C CA . ASN A 1 196 ? -8.028 6.235 21.203 1.00 95.25 196 ASN A CA 1
ATOM 1495 C C . ASN A 1 196 ? -8.699 5.545 20.012 1.00 95.25 196 ASN A C 1
ATOM 1497 O O . ASN A 1 196 ? -8.101 5.471 18.943 1.00 95.25 196 ASN A O 1
ATOM 1501 N N . MET A 1 197 ? -9.942 5.090 20.157 1.00 93.94 197 MET A N 1
ATOM 1502 C CA . MET A 1 197 ? -10.707 4.486 19.071 1.00 93.94 197 MET A CA 1
ATOM 1503 C C . MET A 1 197 ? -10.954 5.490 17.938 1.00 93.94 197 MET A C 1
ATOM 1505 O O . MET A 1 197 ? -10.704 5.172 16.777 1.00 93.94 197 MET A O 1
ATOM 1509 N N . LEU A 1 198 ? -11.345 6.730 18.261 1.00 91.94 198 LEU A N 1
ATOM 1510 C CA . LEU A 1 198 ? -11.535 7.797 17.267 1.00 91.94 198 LEU A CA 1
ATOM 1511 C C . LEU A 1 198 ? -10.291 8.043 16.400 1.00 91.94 198 LEU A C 1
ATOM 1513 O O . LEU A 1 198 ? -10.418 8.402 15.231 1.00 91.94 198 LEU A O 1
ATOM 1517 N N . LEU A 1 199 ? -9.098 7.853 16.967 1.00 90.56 199 LEU A N 1
ATOM 1518 C CA . LEU A 1 199 ? -7.825 8.085 16.284 1.00 90.56 199 LEU A CA 1
ATOM 1519 C C . LEU A 1 199 ? -7.294 6.861 15.527 1.00 90.56 199 LEU A C 1
ATOM 1521 O O . LEU A 1 199 ? -6.450 7.027 14.648 1.00 90.56 199 LEU A O 1
ATOM 1525 N N . ASN A 1 200 ? -7.737 5.649 15.873 1.00 93.50 200 ASN A N 1
ATOM 1526 C CA . ASN A 1 200 ? -7.087 4.416 15.419 1.00 93.50 200 ASN A CA 1
ATOM 1527 C C . ASN A 1 200 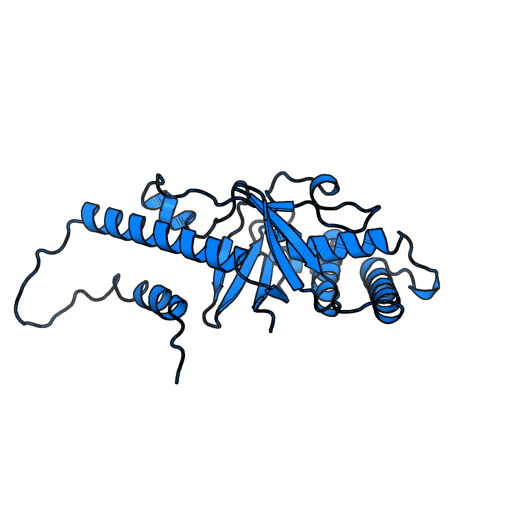? -8.018 3.418 14.716 1.00 93.50 200 ASN A C 1
ATOM 1529 O O . ASN A 1 200 ? -7.511 2.441 14.185 1.00 93.50 200 ASN A O 1
ATOM 1533 N N . TYR A 1 201 ? -9.336 3.645 14.628 1.00 94.25 201 TYR A N 1
ATOM 1534 C CA . TYR A 1 201 ? -10.246 2.670 13.997 1.00 94.25 201 TYR A CA 1
ATOM 1535 C C . TYR A 1 201 ? -9.923 2.366 12.517 1.00 94.25 201 TYR A C 1
ATOM 1537 O O . TYR A 1 201 ? -10.277 1.299 12.024 1.00 94.25 201 TYR A O 1
ATOM 1545 N N . THR A 1 202 ? -9.232 3.271 11.811 1.00 95.56 202 THR A N 1
ATOM 1546 C CA . THR A 1 202 ? -8.751 3.062 10.429 1.00 95.56 202 THR A CA 1
ATOM 1547 C C . THR A 1 202 ? -7.345 2.465 10.343 1.00 95.56 202 THR A C 1
ATOM 1549 O O . THR A 1 202 ? -6.858 2.235 9.243 1.00 95.56 202 THR A O 1
ATOM 1552 N N . LYS A 1 203 ? -6.654 2.252 11.466 1.00 96.12 203 LYS A N 1
ATOM 1553 C CA . LYS A 1 203 ? -5.349 1.581 11.504 1.00 96.12 203 LYS A CA 1
ATOM 1554 C C . LYS A 1 203 ? -5.586 0.098 11.720 1.00 96.12 203 LYS A C 1
ATOM 1556 O O . LYS A 1 203 ? -5.569 -0.387 12.848 1.00 96.12 203 LYS A O 1
ATOM 1561 N N . VAL A 1 204 ? -5.948 -0.579 10.640 1.00 96.44 204 VAL A N 1
ATOM 1562 C CA . VAL A 1 204 ? -6.538 -1.923 10.702 1.00 96.44 204 VAL A CA 1
ATOM 1563 C C . VAL A 1 204 ? -5.512 -3.053 10.624 1.00 96.44 204 VAL A C 1
ATOM 1565 O O . VAL A 1 204 ? -5.886 -4.205 10.817 1.00 96.44 204 VAL A O 1
ATOM 1568 N N . ILE A 1 205 ? -4.240 -2.737 10.362 1.00 96.69 205 ILE A N 1
ATOM 1569 C CA . ILE A 1 205 ? -3.138 -3.704 10.278 1.00 96.69 205 ILE A CA 1
ATOM 1570 C C . ILE A 1 205 ? -2.194 -3.511 11.465 1.00 96.69 205 ILE A C 1
ATOM 1572 O O . ILE A 1 205 ? -1.834 -2.382 11.801 1.00 96.69 205 ILE A O 1
ATOM 1576 N N . THR A 1 206 ? -1.818 -4.608 12.119 1.00 95.19 206 THR A N 1
ATOM 1577 C CA . THR A 1 206 ? -0.894 -4.604 13.262 1.00 95.19 206 THR A CA 1
ATOM 1578 C C . THR A 1 206 ? 0.457 -4.005 12.874 1.00 95.19 206 THR A C 1
ATOM 1580 O O . THR A 1 206 ? 0.987 -4.295 11.806 1.00 95.19 206 THR A O 1
ATOM 1583 N N . ASP A 1 207 ? 1.014 -3.164 13.751 1.00 93.38 207 ASP A N 1
ATOM 1584 C CA . ASP A 1 207 ? 2.312 -2.487 13.583 1.00 93.38 207 ASP A CA 1
ATOM 1585 C C . ASP A 1 207 ? 2.450 -1.587 12.333 1.00 93.38 207 ASP A C 1
ATOM 1587 O O . ASP A 1 207 ? 3.533 -1.068 12.060 1.00 93.38 207 ASP A O 1
ATOM 1591 N N . ASN A 1 208 ? 1.353 -1.334 11.616 1.00 93.19 208 ASN A N 1
ATOM 1592 C CA . ASN A 1 208 ? 1.250 -0.351 10.542 1.00 93.19 208 ASN A CA 1
ATOM 1593 C C . ASN A 1 208 ? 0.521 0.896 11.080 1.00 93.19 208 ASN A C 1
ATOM 1595 O O . ASN A 1 208 ? -0.601 0.809 11.592 1.00 93.19 208 ASN A O 1
ATOM 1599 N N . ASN A 1 209 ? 1.161 2.069 11.020 1.00 92.06 209 ASN A N 1
ATOM 1600 C CA . ASN A 1 209 ? 0.548 3.310 11.518 1.00 92.06 209 ASN A CA 1
ATOM 1601 C C . ASN A 1 209 ? -0.296 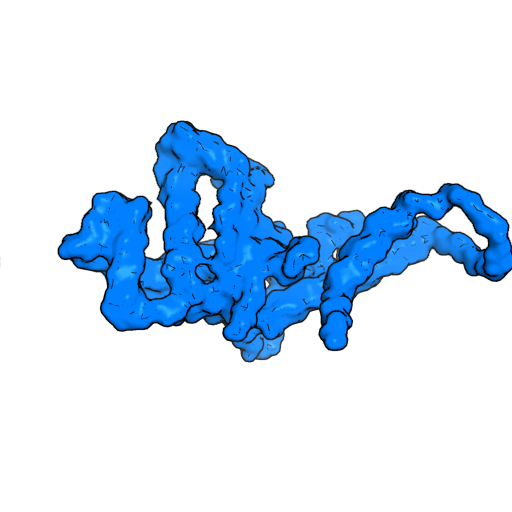4.053 10.478 1.00 92.06 209 ASN A C 1
ATOM 1603 O O . ASN A 1 209 ? -0.887 5.092 10.813 1.00 92.06 209 ASN A O 1
ATOM 1607 N N . ASP A 1 210 ? -0.368 3.534 9.259 1.00 93.69 210 ASP A N 1
ATOM 1608 C CA . ASP A 1 210 ? -1.080 4.140 8.152 1.00 93.69 210 ASP A CA 1
ATOM 1609 C C . ASP A 1 210 ? -2.592 3.943 8.288 1.00 93.69 210 ASP A C 1
ATOM 1611 O O . ASP A 1 210 ? -3.111 3.040 8.955 1.00 93.69 210 ASP A O 1
ATOM 1615 N N . ARG A 1 211 ? -3.341 4.870 7.688 1.00 95.38 211 ARG A N 1
ATOM 1616 C CA . ARG A 1 211 ? -4.805 4.828 7.722 1.00 95.38 211 ARG A CA 1
ATOM 1617 C C . ARG A 1 211 ? -5.310 4.148 6.468 1.00 95.38 211 ARG A C 1
ATOM 1619 O O . ARG A 1 211 ? -4.983 4.565 5.362 1.00 95.38 211 ARG A O 1
ATOM 1626 N N . ILE A 1 212 ? -6.176 3.164 6.654 1.00 97.06 212 ILE A N 1
ATOM 1627 C CA . ILE A 1 212 ? -6.794 2.395 5.583 1.00 97.06 212 ILE A CA 1
ATOM 1628 C C . ILE A 1 212 ? -8.309 2.576 5.679 1.00 97.06 212 ILE A C 1
ATOM 1630 O O . ILE A 1 212 ? -8.908 2.358 6.734 1.00 97.06 212 ILE A O 1
ATOM 1634 N N . PHE A 1 213 ? -8.943 3.029 4.599 1.00 95.94 213 PHE A N 1
ATOM 1635 C CA . PHE A 1 213 ? -10.390 3.262 4.559 1.00 95.94 213 PHE A CA 1
ATOM 1636 C C . PHE A 1 213 ? -10.939 3.231 3.133 1.00 95.94 213 PHE A C 1
ATOM 1638 O O . PHE A 1 213 ? -10.194 3.202 2.159 1.00 95.94 213 PHE A O 1
ATOM 1645 N N . PHE A 1 214 ? -12.266 3.273 3.008 1.00 95.44 214 PHE A N 1
ATOM 1646 C CA . PHE A 1 214 ? -12.949 3.399 1.723 1.00 95.44 214 PHE A CA 1
ATOM 1647 C C . PHE A 1 214 ? -13.442 4.828 1.504 1.00 95.44 214 PHE A C 1
ATOM 1649 O O . PHE A 1 214 ? -14.072 5.406 2.391 1.00 95.44 214 PHE A O 1
ATOM 1656 N N . ASN A 1 215 ? -13.179 5.398 0.328 1.00 93.56 215 ASN A N 1
ATOM 1657 C CA . ASN A 1 215 ? -13.739 6.696 -0.050 1.00 93.56 215 ASN A CA 1
ATOM 1658 C C . ASN A 1 215 ? -15.216 6.577 -0.489 1.00 93.56 215 ASN A C 1
ATOM 1660 O O . ASN A 1 215 ? -15.790 5.487 -0.537 1.00 93.56 215 ASN A O 1
ATOM 1664 N N . GLU A 1 216 ? -15.849 7.704 -0.834 1.00 92.19 216 GLU A N 1
ATOM 1665 C CA . GLU A 1 216 ? -17.263 7.745 -1.251 1.00 92.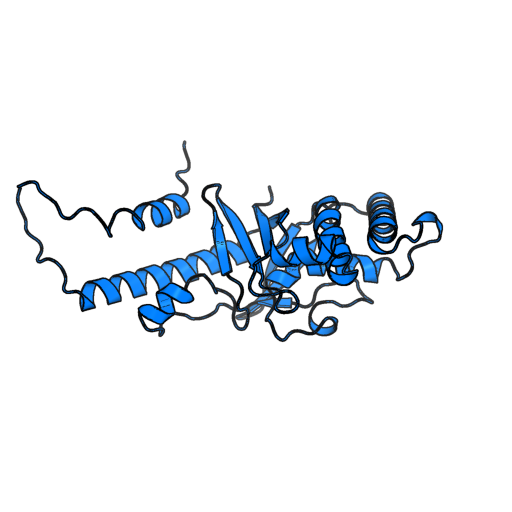19 216 GLU A CA 1
ATOM 1666 C C . GLU A 1 216 ? -17.558 6.919 -2.517 1.00 92.19 216 GLU A C 1
ATOM 1668 O O . GLU A 1 216 ? -18.682 6.450 -2.712 1.00 92.19 216 GLU A O 1
ATOM 1673 N N . GLU A 1 217 ? -16.548 6.704 -3.362 1.00 91.56 217 GLU A N 1
ATOM 1674 C CA . GLU A 1 217 ? -16.640 5.897 -4.581 1.00 91.56 217 GLU A CA 1
ATOM 1675 C C . GLU A 1 217 ? -16.463 4.392 -4.309 1.00 91.56 217 GLU A C 1
ATOM 1677 O O . GLU A 1 217 ? -16.624 3.571 -5.213 1.00 91.56 217 GLU A O 1
ATOM 1682 N N . GLY A 1 218 ? -16.174 4.008 -3.060 1.00 92.62 218 GLY A N 1
ATOM 1683 C CA . GLY A 1 218 ? -15.889 2.630 -2.668 1.00 92.62 218 GLY A CA 1
ATOM 1684 C C . GLY A 1 218 ? -14.490 2.156 -3.064 1.00 92.62 218 GLY A C 1
ATOM 1685 O O . GLY A 1 218 ? -14.257 0.950 -3.125 1.00 92.62 218 GLY A O 1
ATOM 1686 N N . GLN A 1 219 ? -13.571 3.080 -3.353 1.00 96.38 219 GLN A N 1
ATOM 1687 C CA . GLN A 1 219 ? -12.159 2.775 -3.569 1.00 96.38 219 GLN A CA 1
ATOM 1688 C C . GLN A 1 219 ? -11.449 2.665 -2.224 1.00 96.38 219 GLN A C 1
ATOM 1690 O O . GLN A 1 219 ? -11.745 3.423 -1.299 1.00 96.38 219 GLN A O 1
ATOM 1695 N N . LEU A 1 220 ? -10.512 1.730 -2.130 1.00 97.75 220 LEU A N 1
ATOM 1696 C CA . LEU A 1 220 ? -9.646 1.562 -0.975 1.00 97.75 220 LEU A CA 1
ATOM 1697 C C . LEU A 1 220 ? -8.544 2.625 -1.021 1.00 97.75 220 LEU A C 1
ATOM 1699 O O . LEU A 1 220 ? -7.881 2.787 -2.041 1.00 97.75 220 LEU A O 1
ATOM 1703 N N . VAL A 1 221 ? -8.353 3.350 0.072 1.00 98.00 221 VAL A N 1
ATOM 1704 C CA . VAL A 1 221 ? -7.330 4.384 0.221 1.00 98.00 221 VAL A CA 1
ATOM 1705 C C . VAL A 1 221 ? -6.416 3.996 1.370 1.00 98.00 221 VAL A C 1
ATOM 1707 O O . VAL A 1 221 ? -6.897 3.716 2.468 1.00 98.00 221 VAL A O 1
ATOM 1710 N N . VAL A 1 222 ? -5.109 4.012 1.110 1.00 97.62 222 VAL A N 1
ATOM 1711 C CA . VAL A 1 222 ? -4.063 3.889 2.129 1.00 97.62 222 VAL A CA 1
ATOM 1712 C C . VAL A 1 222 ? -3.328 5.222 2.227 1.00 97.62 222 VAL A C 1
ATOM 1714 O O . VAL A 1 222 ? -2.742 5.686 1.245 1.00 97.62 222 VAL A O 1
ATOM 1717 N N . GLU A 1 223 ? -3.397 5.860 3.393 1.00 95.69 223 GLU A N 1
ATOM 1718 C CA . GLU A 1 223 ? -2.678 7.099 3.694 1.00 95.69 223 GLU A CA 1
ATOM 1719 C C . GLU A 1 223 ? -1.352 6.784 4.374 1.00 95.69 223 GLU A C 1
ATOM 1721 O O . GLU A 1 223 ? -1.339 6.447 5.558 1.00 95.69 223 GLU A O 1
ATOM 1726 N N . THR A 1 224 ? -0.250 6.958 3.646 1.00 91.75 224 THR A N 1
ATOM 1727 C CA . THR A 1 224 ? 1.092 6.634 4.135 1.00 91.75 224 THR A CA 1
ATOM 1728 C C . THR A 1 224 ? 1.836 7.880 4.585 1.00 91.75 224 THR A C 1
ATOM 1730 O O . THR A 1 224 ? 1.960 8.837 3.809 1.00 91.75 224 THR A O 1
ATOM 1733 N N . THR A 1 225 ? 2.390 7.886 5.796 1.00 85.62 225 THR A N 1
ATOM 1734 C CA . THR A 1 225 ? 3.184 9.033 6.276 1.00 85.62 225 THR A CA 1
ATOM 1735 C C . THR A 1 225 ? 4.678 8.816 6.045 1.00 85.62 225 THR A C 1
ATOM 1737 O O . THR A 1 225 ? 5.298 7.982 6.697 1.00 85.62 225 THR A O 1
ATOM 1740 N N . ASP A 1 226 ? 5.296 9.623 5.175 1.00 79.75 226 ASP A N 1
ATOM 1741 C CA . ASP A 1 226 ? 6.757 9.631 5.028 1.00 79.75 226 ASP A CA 1
ATOM 1742 C C . ASP A 1 226 ? 7.393 10.636 6.000 1.00 79.75 226 ASP A C 1
ATOM 1744 O O . ASP A 1 226 ? 7.487 11.840 5.733 1.00 79.75 226 ASP A O 1
ATOM 1748 N N . ASN A 1 227 ? 7.877 10.111 7.128 1.00 78.12 227 ASN A N 1
ATOM 1749 C CA . ASN A 1 227 ? 8.526 10.891 8.183 1.00 78.12 227 ASN A CA 1
ATOM 1750 C C . ASN A 1 227 ? 9.840 11.568 7.740 1.00 78.12 227 ASN A C 1
ATOM 1752 O O . ASN A 1 227 ? 10.369 12.408 8.471 1.00 78.12 227 ASN A O 1
ATOM 1756 N N . THR A 1 228 ? 10.376 11.238 6.559 1.00 80.44 228 THR A N 1
ATOM 1757 C CA . THR A 1 228 ? 11.562 11.894 5.987 1.00 80.44 228 THR A CA 1
ATOM 1758 C C . THR A 1 228 ? 11.269 13.347 5.613 1.00 80.44 228 THR A C 1
ATOM 1760 O O . THR A 1 228 ? 12.125 14.215 5.790 1.00 80.44 228 THR A O 1
ATOM 1763 N N . TYR A 1 229 ? 10.060 13.627 5.117 1.00 73.44 229 TYR A N 1
ATOM 1764 C CA . TYR A 1 229 ? 9.708 14.923 4.525 1.00 73.44 229 TYR A CA 1
ATOM 1765 C C . TYR A 1 229 ? 8.751 15.760 5.368 1.00 73.44 229 TYR A C 1
ATOM 1767 O O . TYR A 1 229 ? 8.606 16.955 5.114 1.00 73.44 229 TYR A O 1
ATOM 1775 N N . GLY A 1 230 ? 8.138 15.173 6.394 1.00 75.00 230 GLY A N 1
ATOM 1776 C CA . GLY A 1 230 ? 7.246 15.885 7.296 1.00 75.00 230 GLY A CA 1
ATOM 1777 C C . GLY A 1 230 ? 6.147 14.985 7.832 1.00 75.00 230 GLY A C 1
ATOM 1778 O O . GLY A 1 230 ? 6.339 13.790 8.019 1.00 75.00 230 GLY A O 1
ATOM 1779 N N . THR A 1 231 ? 4.992 15.589 8.098 1.00 78.19 231 THR A N 1
ATOM 1780 C CA . THR A 1 231 ? 3.795 14.882 8.581 1.00 78.19 231 THR A CA 1
ATOM 1781 C C . THR A 1 231 ? 2.733 14.736 7.493 1.00 78.19 231 THR A C 1
ATOM 1783 O O . THR A 1 231 ? 1.608 14.343 7.790 1.00 78.19 231 THR A O 1
ATOM 1786 N N . GLY A 1 232 ? 3.030 15.144 6.255 1.00 83.38 232 GLY A N 1
ATOM 1787 C CA . GLY A 1 232 ? 2.125 14.978 5.124 1.00 83.38 232 GLY A CA 1
ATOM 1788 C C . GLY A 1 232 ? 1.975 13.512 4.715 1.00 83.38 232 GLY A C 1
ATOM 1789 O O . GLY A 1 232 ? 2.960 12.778 4.638 1.00 83.38 232 GLY A O 1
ATOM 1790 N N . THR A 1 233 ? 0.748 13.115 4.384 1.00 90.88 233 THR A N 1
ATOM 1791 C CA . THR A 1 233 ? 0.411 11.769 3.910 1.00 90.88 233 THR A CA 1
ATOM 1792 C C . THR A 1 233 ? 0.400 11.703 2.386 1.00 90.88 233 THR A C 1
ATOM 1794 O O . THR A 1 233 ? -0.087 12.618 1.718 1.00 90.88 233 THR A O 1
ATOM 1797 N N . SER A 1 234 ? 0.957 10.629 1.832 1.00 94.69 234 SER A N 1
ATOM 1798 C CA . SER A 1 234 ? 0.723 10.236 0.439 1.00 94.69 234 SER A CA 1
ATOM 1799 C C . SER A 1 234 ? -0.469 9.285 0.388 1.00 94.69 234 SER A C 1
ATOM 1801 O O . SER A 1 234 ? -0.741 8.596 1.368 1.00 94.69 234 SER A O 1
ATOM 1803 N N . HIS A 1 235 ? -1.191 9.244 -0.729 1.00 96.44 235 HIS A N 1
ATOM 1804 C CA . HIS A 1 235 ? -2.351 8.371 -0.897 1.00 96.44 235 HIS A CA 1
ATOM 1805 C C . HIS A 1 235 ? -2.102 7.348 -1.994 1.00 96.44 235 HIS A C 1
ATOM 1807 O O . HIS A 1 235 ? -1.783 7.709 -3.127 1.00 96.44 235 HIS A O 1
ATOM 1813 N N . TYR A 1 236 ? -2.324 6.083 -1.660 1.00 97.62 236 TYR A N 1
ATOM 1814 C CA . TYR A 1 236 ? -2.436 4.997 -2.622 1.00 97.62 236 TYR A CA 1
ATOM 1815 C C . TYR A 1 236 ? -3.914 4.659 -2.758 1.00 97.62 236 TYR A C 1
ATOM 1817 O O . TYR A 1 236 ? -4.552 4.248 -1.787 1.00 97.62 236 TYR A O 1
ATOM 1825 N N . VAL A 1 237 ? -4.471 4.883 -3.947 1.00 98.00 237 VAL A N 1
ATOM 1826 C CA . VAL A 1 237 ? -5.888 4.641 -4.225 1.00 98.00 237 VAL A CA 1
ATOM 1827 C C . VAL A 1 237 ? -6.016 3.385 -5.061 1.00 98.00 237 VAL A C 1
ATOM 1829 O O . VAL A 1 237 ? -5.470 3.282 -6.164 1.00 98.00 237 VAL A O 1
ATOM 1832 N N . PHE A 1 238 ? -6.786 2.438 -4.549 1.00 98.06 238 PHE A N 1
ATOM 1833 C CA . PHE A 1 238 ? -7.035 1.156 -5.166 1.00 98.06 238 PHE A CA 1
ATOM 1834 C C . PHE A 1 238 ? -8.510 1.002 -5.524 1.00 98.06 238 PHE A C 1
ATOM 1836 O O . PHE A 1 238 ? -9.408 1.297 -4.734 1.00 98.06 238 PHE A O 1
ATOM 1843 N N . LYS A 1 239 ? -8.777 0.464 -6.711 1.00 97.31 239 LYS A N 1
ATOM 1844 C CA . LYS A 1 239 ? -10.109 -0.025 -7.085 1.00 97.31 239 LYS A CA 1
ATOM 1845 C C . LYS A 1 239 ? -10.156 -1.539 -6.963 1.00 97.31 239 LYS A C 1
ATOM 1847 O O . LYS A 1 239 ? -9.134 -2.202 -7.109 1.00 97.31 239 LYS A O 1
ATOM 1852 N N . LYS A 1 240 ? -11.350 -2.093 -6.781 1.00 95.81 240 LYS A N 1
ATOM 1853 C CA . LYS A 1 240 ? -11.540 -3.542 -6.848 1.00 95.81 240 LYS A CA 1
ATOM 1854 C C . LYS A 1 240 ? -11.175 -4.064 -8.248 1.00 95.81 240 LYS A C 1
ATOM 1856 O O . LYS A 1 240 ? -11.536 -3.429 -9.243 1.00 95.81 240 LYS A O 1
ATOM 1861 N N . ALA A 1 241 ? -10.446 -5.174 -8.321 1.00 91.12 241 ALA A N 1
ATOM 1862 C CA . ALA A 1 241 ? -10.180 -5.878 -9.572 1.00 91.12 241 ALA A CA 1
ATOM 1863 C C . ALA A 1 241 ? -11.479 -6.532 -10.094 1.00 91.12 241 ALA A C 1
ATOM 1865 O O . ALA A 1 241 ? -12.316 -6.966 -9.299 1.00 91.12 241 ALA A O 1
ATOM 1866 N N . GLU A 1 242 ? -11.674 -6.531 -11.417 1.00 78.00 242 GLU A N 1
ATOM 1867 C CA . GLU A 1 242 ? -12.849 -7.118 -12.092 1.00 78.00 242 GLU A CA 1
ATOM 1868 C C . GLU A 1 242 ? -12.644 -8.591 -12.455 1.00 78.00 242 GLU A C 1
ATOM 1870 O O . GLU A 1 242 ? -11.518 -8.934 -12.884 1.00 78.00 242 GLU A O 1
#

Radius of gyration: 21.37 Å; chains: 1; bounding box: 66×41×53 Å

Sequence (242 aa):
MKNLNLLSLIAATFLAVTVFSCSSDSDDVTPSLSEEEQQELTRQELATTSDSIFQAVVEGDWKLVEFVPSEDMKKAAEAQDLYAVTTITKGEQALNFDMTLSFAKEGDSYDIGVQFTPEGDELIKKLGDYQEATTGMPGDWGLIPSAEFYMAEIRSIVGGPFGADNLTADDIQDSESGDINITVEQNDVTDLSYENMLLNYTKVITDNNDRIFFNEEGQLVVETTDNTYGTGTSHYVFKKAE

pLDDT: mean 85.92, std 18.43, range [29.88, 98.06]

Secondary structure (DSSP, 8-state):
-----HHHHHHHHHTTSSS-------S--PPPPPHHHHHHHHHHHHHHHHHHHHHHHHT--EEEEEEE--HHHHHHHHTT-HHHHHHHHHHHHHGGG--EEEEEEETTEEEEEEE-S--HHHHHHHHHHHHHHHH---GGG--SS-HHHHHHHHHHHHHGGGS-TT--HHHHB-TTT--B--EE-B---TT--HHHHHHHTT--BTT--SEEEE-TTS-EEEEEE-TTT-SPEEEEEEEEP-

Foldseek 3Di:
DDPPDVQLVLVVVVVPPPDDPDDDDDDDCPDDDDPVRVLLVVLVSLLVLLVVLLCCVQVFKKWFQDKFDFPLLVVCVVVVVLVSVLLVQLLVLLNVQRWIWHWPDDPQKTWIWIDGPDDDPRLLVSLQVSCCSRPVDHCVVPDVVHSLQSLQSSSCSVCVLQAAPPDDSVCQGDSVRSTGNGMWHFDRSSPPGSVVSVLCSQVGTPNRNWGWDADSVRWIWTWDADPVRHRTTMIGTIDTDD